Protein AF-A0A7J6QHY1-F1 (afdb_monomer_lite)

Sequence (358 aa):
MMATTNHHSLLLGVCCCCFLLIGRVIADDVPQVLDISVSDLGASIDRVQEAITTQGVFTLTGLPTPLTTAYHTLAYNLPRCGTEKDGRTERLGDGTLRTTYAQKSMHASPRFLQSSGCPSGVTDAVNYIRSELEYLGVEVARALDKVLTFDSHTVSLGGGDVGSVEDIITQGENSHLDHIHVYTKDLSDPEDIVVQWEEKEAQQQQQQQEEEDGHTNGVYDDTLTLHTDQGVFLLLILSPGDSNFYYEDGTSSKQVPLNIPSSAGGGDGGMRVVVLMGNTLKSFIGTTPSVRPLPHAVRMGVTSTPRLVFGRMFLLPAAFKSPIPALKSMTFKQWTQAALIPRDDDSEEIAFARRRLG

Radius of gyration: 25.09 Å; chains: 1; bounding box: 107×52×52 Å

Structure (mmCIF, N/CA/C/O backbone):
data_AF-A0A7J6QHY1-F1
#
_entry.id   AF-A0A7J6QHY1-F1
#
loop_
_atom_site.group_PDB
_atom_site.id
_atom_site.type_symbol
_atom_site.label_atom_id
_atom_site.label_alt_id
_atom_site.label_comp_id
_atom_site.label_asym_id
_atom_site.label_entity_id
_atom_site.label_seq_id
_atom_site.pdbx_PDB_ins_code
_atom_site.Cartn_x
_atom_site.Cartn_y
_atom_site.Cartn_z
_atom_site.occupancy
_atom_site.B_iso_or_equiv
_atom_site.auth_seq_id
_atom_site.auth_comp_id
_atom_site.auth_asym_id
_atom_site.auth_atom_id
_atom_site.pdbx_PDB_model_num
ATOM 1 N N . MET A 1 1 ? 80.870 33.371 25.176 1.00 35.72 1 MET A N 1
ATOM 2 C CA . MET A 1 1 ? 80.845 34.032 23.855 1.00 35.72 1 MET A CA 1
ATOM 3 C C . MET A 1 1 ?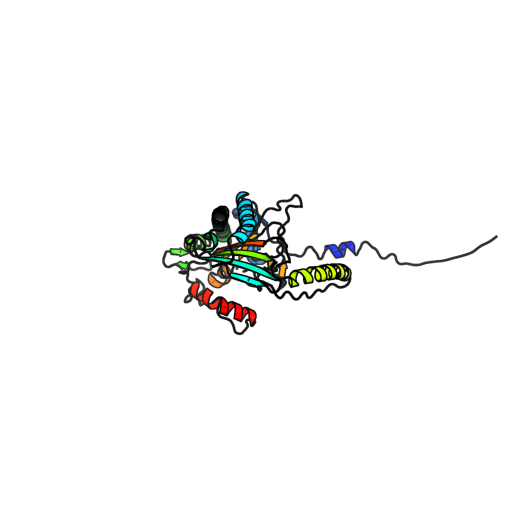 79.592 33.566 23.142 1.00 35.72 1 MET A C 1
ATOM 5 O O . MET A 1 1 ? 79.457 32.361 23.044 1.00 35.72 1 MET A O 1
ATOM 9 N N . MET A 1 2 ? 78.738 34.520 22.732 1.00 34.12 2 MET A N 1
ATOM 10 C CA . MET A 1 2 ? 77.769 34.485 21.609 1.00 34.12 2 MET A CA 1
ATOM 11 C C . MET A 1 2 ? 76.792 33.282 21.522 1.00 34.12 2 MET A C 1
ATOM 13 O O . MET A 1 2 ? 77.222 32.145 21.529 1.00 34.12 2 MET A O 1
ATOM 17 N N . ALA A 1 3 ? 75.474 33.411 21.351 1.00 30.12 3 ALA A N 1
ATOM 18 C CA . ALA A 1 3 ? 74.583 34.544 21.106 1.00 30.12 3 ALA A CA 1
ATOM 19 C C . ALA A 1 3 ? 73.107 34.065 21.261 1.00 30.12 3 ALA A C 1
ATOM 21 O O . ALA A 1 3 ? 72.844 32.891 21.032 1.00 30.12 3 ALA A O 1
ATOM 22 N N . THR A 1 4 ? 72.214 34.976 21.694 1.00 33.09 4 THR A N 1
ATOM 23 C CA . THR A 1 4 ? 70.846 35.300 21.179 1.00 33.09 4 THR A CA 1
ATOM 24 C C . THR A 1 4 ? 69.921 34.169 20.666 1.00 33.09 4 THR A C 1
ATOM 26 O O . THR A 1 4 ? 70.366 33.313 19.924 1.00 33.09 4 THR A O 1
ATOM 29 N N . THR A 1 5 ? 68.594 34.120 20.841 1.00 32.28 5 THR A N 1
ATOM 30 C CA . THR A 1 5 ? 67.543 35.027 21.352 1.00 32.28 5 THR A CA 1
ATOM 31 C C . THR A 1 5 ? 66.207 34.259 21.347 1.00 32.28 5 THR A C 1
ATOM 33 O O . THR A 1 5 ? 66.040 33.295 20.608 1.00 32.28 5 THR A O 1
ATOM 36 N N . ASN A 1 6 ? 65.263 34.760 22.144 1.00 36.16 6 ASN A N 1
ATOM 37 C CA . ASN A 1 6 ? 63.828 34.463 22.223 1.00 36.16 6 ASN A CA 1
ATOM 38 C C . ASN A 1 6 ? 63.091 34.192 20.894 1.00 36.16 6 ASN A C 1
ATOM 40 O O . ASN A 1 6 ? 63.316 34.898 19.919 1.00 36.16 6 ASN A O 1
ATOM 44 N N . HIS A 1 7 ? 62.059 33.340 20.951 1.00 32.66 7 HIS A N 1
ATOM 45 C CA . HIS A 1 7 ? 60.683 33.770 20.664 1.00 32.66 7 HIS A CA 1
ATOM 46 C C . HIS A 1 7 ? 59.651 32.843 21.328 1.00 32.66 7 HIS A C 1
ATOM 48 O O . HIS A 1 7 ? 59.570 31.651 21.049 1.00 32.66 7 HIS A O 1
ATOM 54 N N . HIS A 1 8 ? 58.855 33.435 22.221 1.00 34.72 8 HIS A N 1
ATOM 55 C CA . HIS A 1 8 ? 57.573 32.913 22.671 1.00 34.72 8 HIS A CA 1
ATOM 56 C C . HIS A 1 8 ? 56.561 32.984 21.520 1.00 34.72 8 HIS A C 1
ATOM 58 O O . HIS A 1 8 ? 56.332 34.067 20.982 1.00 34.72 8 HIS A O 1
ATOM 64 N N . SER A 1 9 ? 55.891 31.870 21.231 1.00 32.44 9 SER A N 1
ATOM 65 C CA . SER A 1 9 ? 54.586 31.869 20.568 1.00 32.44 9 SER A CA 1
ATOM 66 C C . SER A 1 9 ? 53.607 31.091 21.439 1.00 32.44 9 SER A C 1
ATOM 68 O O . SER A 1 9 ? 53.744 29.890 21.661 1.00 32.44 9 SER A O 1
ATOM 70 N N . LEU A 1 10 ? 52.669 31.852 21.998 1.00 33.81 10 LEU A N 1
ATOM 71 C CA . LEU A 1 10 ? 51.486 31.405 22.715 1.00 33.81 10 LEU A CA 1
ATOM 72 C C . LEU A 1 10 ? 50.485 30.756 21.743 1.00 33.81 10 LEU A C 1
ATOM 74 O O . LEU A 1 10 ? 50.304 31.246 20.635 1.00 33.81 10 LEU A O 1
ATOM 78 N N . LEU A 1 11 ? 49.806 29.726 22.253 1.00 37.19 11 LEU A N 1
ATOM 79 C CA . LEU A 1 11 ? 48.408 29.339 22.020 1.00 37.19 11 LEU A CA 1
ATOM 80 C C . LEU A 1 11 ? 47.821 29.437 20.599 1.00 37.19 11 LEU A C 1
ATOM 82 O O . LEU A 1 11 ? 47.462 30.513 20.140 1.00 37.19 11 LEU A O 1
ATOM 86 N N . LEU A 1 12 ? 47.489 28.266 20.045 1.00 34.06 12 LEU A N 1
ATOM 87 C CA . LEU A 1 12 ? 46.144 27.936 19.539 1.00 34.06 12 LEU A CA 1
ATOM 88 C C . LEU A 1 12 ? 46.053 26.412 19.353 1.00 34.06 12 LEU A C 1
ATOM 90 O O . LEU A 1 12 ? 46.058 25.875 18.252 1.00 34.06 12 LEU A O 1
ATOM 94 N N . GLY A 1 13 ? 46.013 25.692 20.476 1.00 33.28 13 GLY A N 1
ATOM 95 C CA . GLY A 1 13 ? 45.606 24.289 20.506 1.00 33.28 13 GLY A CA 1
ATOM 96 C C . GLY A 1 13 ? 44.084 24.207 20.511 1.00 33.28 13 GLY A C 1
ATOM 97 O O . GLY A 1 13 ? 43.492 23.937 21.553 1.00 33.28 13 GLY A O 1
ATOM 98 N N . VAL A 1 14 ? 43.444 24.501 19.376 1.00 38.28 14 VAL A N 1
ATOM 99 C CA . VAL A 1 14 ? 42.021 24.192 19.195 1.00 38.28 14 VAL A CA 1
ATOM 100 C C . VAL A 1 14 ? 41.919 22.702 18.901 1.00 38.28 14 VAL A C 1
ATOM 102 O O . VAL A 1 14 ? 42.459 22.186 17.927 1.00 38.28 14 VAL A O 1
ATOM 105 N N . CYS A 1 15 ? 41.277 22.015 19.835 1.00 38.31 15 CYS A N 1
ATOM 106 C CA . CYS A 1 15 ? 41.048 20.585 19.867 1.00 38.31 15 CYS A CA 1
ATOM 107 C C . CYS A 1 15 ? 40.291 20.122 18.607 1.00 38.31 15 CYS A C 1
ATOM 109 O O . CYS A 1 15 ? 39.089 20.342 18.479 1.00 38.31 15 CYS A O 1
ATOM 111 N N . CYS A 1 16 ? 40.990 19.440 17.696 1.00 38.47 16 CYS A N 1
ATOM 112 C CA . CYS A 1 16 ? 40.430 18.841 16.477 1.00 38.47 16 CYS A CA 1
ATOM 113 C C . CYS A 1 16 ? 39.451 17.673 16.771 1.00 38.47 16 CYS A C 1
ATOM 115 O O . CYS A 1 16 ? 38.776 17.170 15.879 1.00 38.47 16 CYS A O 1
ATOM 117 N N . CYS A 1 17 ? 39.319 17.246 18.033 1.00 37.75 17 CYS A N 1
ATOM 118 C CA . CYS A 1 17 ? 38.479 16.108 18.418 1.00 37.75 17 CYS A CA 1
ATOM 119 C C . CYS A 1 17 ? 37.006 16.459 18.702 1.00 37.75 17 CYS A C 1
ATOM 121 O O . CYS A 1 17 ? 36.193 15.545 18.819 1.00 37.75 17 CYS A O 1
ATOM 123 N N . CYS A 1 18 ? 36.627 17.740 18.805 1.00 35.25 18 CYS A N 1
ATOM 124 C CA . CYS A 1 18 ? 35.234 18.107 19.112 1.00 35.25 18 CYS A CA 1
ATOM 125 C C . CYS A 1 18 ? 34.315 18.148 17.879 1.00 35.25 18 CYS A C 1
ATOM 127 O O . CYS A 1 18 ? 33.113 17.948 18.019 1.00 35.25 18 CYS A O 1
ATOM 129 N N . PHE A 1 19 ? 34.850 18.341 16.669 1.00 37.09 19 PHE A N 1
ATOM 130 C CA . PHE A 1 19 ? 34.022 18.419 15.456 1.00 37.09 19 PHE A CA 1
ATOM 131 C C . PHE A 1 19 ? 33.552 17.048 14.944 1.00 37.09 19 PHE A C 1
ATOM 133 O O . PHE A 1 19 ? 32.468 16.946 14.377 1.00 37.09 19 PHE A O 1
ATOM 140 N N . LEU A 1 20 ? 34.288 15.970 15.236 1.00 37.16 20 LEU A N 1
ATOM 141 C CA . LEU A 1 20 ? 33.901 14.607 14.843 1.00 37.16 20 LEU A CA 1
ATOM 142 C C . LEU A 1 20 ? 32.790 13.992 15.712 1.00 37.16 20 LEU A C 1
ATOM 144 O O . LEU A 1 20 ? 32.190 12.997 15.317 1.00 37.16 20 LEU A O 1
ATOM 148 N N . LEU A 1 21 ? 32.490 14.578 16.876 1.00 35.75 21 LEU A N 1
ATOM 149 C CA . LEU A 1 21 ? 31.390 14.133 17.741 1.00 35.75 21 LEU A CA 1
ATOM 150 C C . LEU A 1 21 ? 30.092 14.914 17.511 1.00 35.75 21 LEU A C 1
ATOM 152 O O . LEU A 1 21 ? 29.024 14.387 17.794 1.00 35.75 21 LEU A O 1
ATOM 156 N N . ILE A 1 22 ? 30.156 16.122 16.945 1.00 40.59 22 ILE A N 1
ATOM 157 C CA . ILE A 1 22 ? 28.957 16.918 16.634 1.00 40.59 22 ILE A CA 1
ATOM 158 C C . ILE A 1 22 ? 28.350 16.488 15.287 1.00 40.59 22 ILE A C 1
ATOM 160 O O . ILE A 1 22 ? 27.131 16.454 15.151 1.00 40.59 22 ILE A O 1
ATOM 164 N N . GLY A 1 23 ? 29.170 16.031 14.331 1.00 31.11 23 GLY A N 1
ATOM 165 C CA . GLY A 1 23 ? 28.688 15.486 13.052 1.00 31.11 23 GLY A CA 1
ATOM 166 C C . GLY A 1 23 ? 27.993 14.120 13.142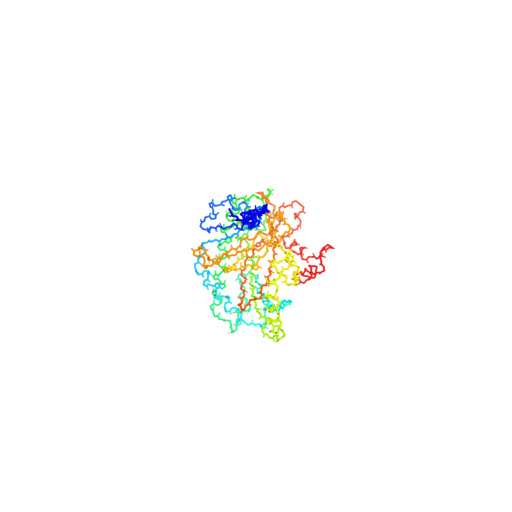 1.00 31.11 23 GLY A C 1
ATOM 167 O O . GLY A 1 23 ? 27.385 13.685 12.170 1.00 31.11 23 GLY A O 1
ATOM 168 N N . ARG A 1 24 ? 28.055 13.437 14.295 1.00 33.78 24 ARG A N 1
ATOM 169 C CA . ARG A 1 24 ? 27.435 12.114 14.493 1.00 33.78 24 ARG A CA 1
ATOM 170 C C . ARG A 1 24 ? 26.087 12.158 15.216 1.00 33.78 24 ARG A C 1
ATOM 172 O O . ARG A 1 24 ? 25.398 11.155 15.233 1.00 33.78 24 ARG A O 1
ATOM 179 N N . VAL A 1 25 ? 25.705 13.305 15.781 1.00 35.03 25 VAL A N 1
ATOM 180 C CA . VAL A 1 25 ? 24.464 13.451 16.568 1.00 35.03 25 VAL A CA 1
ATOM 181 C C . VAL A 1 25 ? 23.273 13.899 15.707 1.00 35.03 25 VAL A C 1
ATOM 183 O O . VAL A 1 25 ? 22.141 13.836 16.158 1.00 35.03 25 VAL A O 1
ATOM 186 N N . ILE A 1 26 ? 23.485 14.306 14.450 1.00 41.31 26 ILE A N 1
ATOM 187 C CA . ILE A 1 26 ? 22.405 14.832 13.587 1.00 41.31 26 ILE A CA 1
ATOM 188 C C . ILE A 1 26 ? 21.882 13.779 12.584 1.00 41.31 26 ILE A C 1
ATOM 190 O O . ILE A 1 26 ? 20.838 13.976 11.972 1.00 41.31 26 ILE A O 1
ATOM 194 N N . ALA A 1 27 ? 22.554 12.630 12.440 1.00 41.69 27 ALA A N 1
ATOM 195 C CA . ALA A 1 27 ? 22.136 11.568 11.515 1.00 41.69 27 ALA A CA 1
ATOM 196 C C . ALA A 1 27 ? 21.240 10.480 12.149 1.00 41.69 27 ALA A C 1
ATOM 198 O O . ALA A 1 27 ? 20.646 9.698 11.411 1.00 41.69 27 ALA A O 1
ATOM 199 N N . ASP A 1 28 ? 21.122 10.433 13.482 1.00 43.47 28 ASP A N 1
ATOM 200 C CA . ASP A 1 28 ? 20.440 9.342 14.202 1.00 43.47 28 ASP A CA 1
ATOM 201 C C . ASP A 1 28 ? 18.939 9.590 14.466 1.00 43.47 28 ASP A C 1
ATOM 203 O O . ASP A 1 28 ? 18.243 8.681 14.908 1.00 43.47 28 ASP A O 1
ATOM 207 N N . ASP A 1 29 ? 18.410 10.774 14.144 1.00 50.72 29 ASP A N 1
ATOM 208 C CA . ASP A 1 29 ? 17.016 11.144 14.447 1.00 50.72 29 ASP A CA 1
ATOM 209 C C . ASP A 1 29 ? 16.042 10.950 13.270 1.00 50.72 29 ASP A C 1
ATOM 211 O O . ASP A 1 29 ? 14.916 11.443 13.320 1.00 50.72 29 ASP A O 1
ATOM 215 N N . VAL A 1 30 ? 16.426 10.238 12.202 1.00 55.44 30 VAL A N 1
ATOM 216 C CA . VAL A 1 30 ? 15.441 9.816 11.190 1.00 55.44 30 VAL A CA 1
ATOM 217 C C . VAL A 1 30 ? 14.674 8.624 11.761 1.00 55.44 30 VAL A C 1
ATOM 219 O O . VAL A 1 30 ? 15.287 7.569 11.955 1.00 55.44 30 VAL A O 1
ATOM 222 N N . PRO A 1 31 ? 13.355 8.737 12.021 1.00 63.34 31 PRO A N 1
ATOM 223 C CA . PRO A 1 31 ? 12.582 7.621 12.544 1.00 63.34 31 PRO A CA 1
ATOM 224 C C . PRO A 1 31 ? 12.696 6.439 11.585 1.00 63.34 31 PRO A C 1
ATOM 226 O O . PRO A 1 31 ? 12.336 6.528 10.409 1.00 63.34 31 PRO A O 1
ATOM 229 N N . GLN A 1 32 ? 13.268 5.337 12.068 1.00 74.50 32 GLN A N 1
ATOM 230 C CA . GLN A 1 32 ? 13.365 4.131 11.265 1.00 74.50 32 GLN A CA 1
ATOM 231 C C . GLN A 1 32 ? 12.000 3.454 11.226 1.00 74.50 32 GLN A C 1
ATOM 233 O O . GLN A 1 32 ? 11.390 3.180 12.265 1.00 74.50 32 GLN A O 1
ATOM 238 N N . VAL A 1 33 ? 11.537 3.172 10.009 1.00 84.31 33 VAL A N 1
ATOM 239 C CA . VAL A 1 33 ? 10.354 2.343 9.810 1.00 84.31 33 VAL A CA 1
ATOM 240 C C . VAL A 1 33 ? 10.655 0.936 10.295 1.00 84.31 33 VAL A C 1
ATOM 242 O O . VAL A 1 33 ? 11.717 0.367 10.046 1.00 84.31 33 VAL A O 1
ATOM 245 N N . LEU A 1 34 ? 9.704 0.400 11.045 1.00 90.62 34 LEU A N 1
ATOM 246 C CA . LEU A 1 34 ? 9.863 -0.854 11.745 1.00 90.62 34 LEU A CA 1
ATOM 247 C C . LEU A 1 34 ? 9.797 -2.054 10.788 1.00 90.62 34 LEU A C 1
ATOM 249 O O . LEU A 1 34 ? 8.745 -2.322 10.214 1.00 90.62 34 LEU A O 1
ATOM 253 N N . ASP A 1 35 ? 10.876 -2.834 10.713 1.00 91.94 35 ASP A N 1
ATOM 254 C CA . ASP A 1 35 ? 10.887 -4.141 10.045 1.00 91.94 35 ASP A CA 1
ATOM 255 C C . ASP A 1 35 ? 10.289 -5.231 10.966 1.00 91.94 35 ASP A C 1
ATOM 257 O O . ASP A 1 35 ? 10.742 -5.439 12.105 1.00 91.94 35 ASP A O 1
ATOM 261 N N . ILE A 1 36 ? 9.289 -5.960 10.461 1.00 93.69 36 ILE A N 1
ATOM 262 C CA . ILE A 1 36 ? 8.640 -7.105 11.117 1.00 93.69 36 ILE A CA 1
ATOM 263 C C . ILE A 1 36 ? 8.650 -8.304 10.159 1.00 93.69 36 ILE A C 1
ATOM 265 O O . ILE A 1 36 ? 8.182 -8.207 9.029 1.00 93.69 36 ILE A O 1
ATOM 269 N N . SER A 1 37 ? 9.153 -9.458 10.602 1.00 94.00 37 SER A N 1
ATOM 270 C CA . SER A 1 37 ? 9.054 -10.693 9.812 1.00 94.00 37 SER A CA 1
ATOM 271 C C . SER A 1 37 ? 7.599 -11.141 9.698 1.00 94.00 37 SER A C 1
ATOM 273 O O . SER A 1 37 ? 6.875 -11.135 10.696 1.00 94.00 37 SER A O 1
ATOM 275 N N . VAL A 1 38 ? 7.184 -11.608 8.517 1.00 93.25 38 VAL A N 1
ATOM 276 C CA . VAL A 1 38 ? 5.849 -12.203 8.314 1.00 93.25 38 VAL A CA 1
ATOM 277 C C . VAL A 1 38 ? 5.581 -13.329 9.323 1.00 93.25 38 VAL A C 1
ATOM 279 O O . VAL A 1 38 ? 4.482 -13.410 9.861 1.00 93.25 38 VAL A O 1
ATOM 282 N N . SER A 1 39 ? 6.590 -14.145 9.657 1.00 93.44 39 SER A N 1
ATOM 283 C CA . SER A 1 39 ? 6.459 -15.225 10.653 1.00 93.44 39 SER A CA 1
ATOM 284 C C . SER A 1 39 ? 6.174 -14.731 12.073 1.00 93.44 39 SER A C 1
ATOM 286 O O . SER A 1 39 ? 5.581 -15.454 12.872 1.00 93.44 39 SER A O 1
ATOM 288 N N . ASP A 1 40 ? 6.598 -13.507 12.387 1.00 93.69 40 ASP A N 1
ATOM 289 C CA . ASP A 1 40 ? 6.612 -12.962 13.746 1.00 93.69 40 ASP A CA 1
ATOM 290 C C . ASP A 1 40 ? 5.529 -11.899 13.946 1.00 93.69 40 ASP A C 1
ATOM 292 O O . ASP A 1 40 ? 5.385 -11.355 15.045 1.00 93.69 40 ASP A O 1
ATOM 296 N N . LEU A 1 41 ? 4.752 -11.600 12.902 1.00 92.44 41 LEU A N 1
ATOM 297 C CA . LEU A 1 41 ? 3.737 -10.552 12.899 1.00 92.44 41 LEU A CA 1
ATOM 298 C C . LEU A 1 41 ? 2.712 -10.759 14.022 1.00 92.44 41 LEU A C 1
ATOM 300 O O . LEU A 1 41 ? 2.387 -9.833 14.761 1.00 92.44 41 LEU A O 1
ATOM 304 N N . GLY A 1 42 ? 2.279 -12.007 14.226 1.00 88.94 42 GLY A N 1
ATOM 305 C CA . GLY A 1 42 ? 1.338 -12.373 15.283 1.00 88.94 42 GLY A CA 1
ATOM 306 C C . GLY A 1 42 ? 1.908 -12.349 16.707 1.00 88.94 42 GLY A C 1
ATOM 307 O O . GLY A 1 42 ? 1.109 -12.360 17.647 1.00 88.94 42 GLY A O 1
ATOM 308 N N . ALA A 1 43 ? 3.236 -12.339 16.861 1.00 91.44 43 ALA A N 1
ATOM 309 C CA . ALA A 1 43 ? 3.946 -12.270 18.142 1.00 91.44 43 ALA A CA 1
ATOM 310 C C . ALA A 1 43 ? 4.452 -10.849 18.459 1.00 91.44 43 ALA A C 1
ATOM 312 O O . ALA A 1 43 ? 4.659 -10.513 19.620 1.00 91.44 43 ALA A O 1
ATOM 313 N N . SER A 1 44 ? 4.606 -9.999 17.441 1.00 93.00 44 SER A N 1
ATOM 314 C CA . SER A 1 44 ? 5.149 -8.636 17.539 1.00 93.00 44 SER A CA 1
ATOM 315 C C . SER A 1 44 ? 4.068 -7.575 17.770 1.00 93.00 44 SER A C 1
ATOM 317 O O . SER A 1 44 ? 4.178 -6.457 17.274 1.00 93.00 44 SER A O 1
ATOM 319 N N . ILE A 1 45 ? 3.011 -7.919 18.504 1.00 93.81 45 ILE A N 1
ATOM 320 C CA . ILE A 1 45 ? 1.786 -7.115 18.606 1.00 93.81 45 ILE A CA 1
ATOM 321 C C . ILE A 1 45 ? 2.045 -5.717 19.180 1.00 93.81 45 ILE A C 1
ATOM 323 O O . ILE A 1 45 ? 1.580 -4.737 18.604 1.00 93.81 45 ILE A O 1
ATOM 327 N N . ASP A 1 46 ? 2.872 -5.600 20.221 1.00 93.38 46 ASP A N 1
ATOM 328 C CA . ASP A 1 46 ? 3.243 -4.297 20.795 1.00 93.38 46 ASP A CA 1
ATOM 329 C C . ASP A 1 46 ? 3.949 -3.401 19.767 1.00 93.38 46 ASP A C 1
ATOM 331 O O . ASP A 1 46 ? 3.664 -2.208 19.658 1.00 93.38 46 ASP A O 1
ATOM 335 N N . ARG A 1 47 ? 4.826 -3.999 18.951 1.00 93.44 47 ARG A N 1
ATOM 336 C CA . ARG A 1 47 ? 5.564 -3.291 17.901 1.00 93.44 47 ARG A CA 1
ATOM 337 C C . ARG A 1 47 ? 4.643 -2.867 16.753 1.00 93.44 47 ARG A C 1
ATOM 339 O O . ARG A 1 47 ? 4.791 -1.768 16.225 1.00 93.44 47 ARG A O 1
ATOM 346 N N . VAL A 1 48 ? 3.671 -3.710 16.386 1.00 94.75 48 VAL A N 1
ATOM 347 C CA . VAL A 1 48 ? 2.625 -3.359 15.410 1.00 94.75 48 VAL A CA 1
ATOM 348 C C . VAL A 1 48 ? 1.801 -2.185 15.933 1.00 94.75 48 VAL A C 1
ATOM 350 O O . VAL A 1 48 ? 1.601 -1.221 15.197 1.00 94.75 48 VAL A O 1
ATOM 353 N N . GLN A 1 49 ? 1.372 -2.225 17.200 1.00 94.75 49 GLN A N 1
ATOM 354 C CA . GLN A 1 49 ? 0.605 -1.140 17.815 1.00 94.75 49 GLN A CA 1
ATOM 355 C C . GLN A 1 49 ? 1.365 0.185 17.771 1.00 94.75 49 GLN A C 1
ATOM 357 O O . GLN A 1 49 ? 0.810 1.209 17.369 1.00 94.75 49 GLN A O 1
ATOM 362 N N . GLU A 1 50 ? 2.633 0.175 18.183 1.00 92.12 50 GLU A N 1
ATOM 363 C CA . GLU A 1 50 ? 3.488 1.358 18.157 1.00 92.12 50 GLU A CA 1
ATOM 364 C C . GLU A 1 50 ? 3.599 1.908 16.734 1.00 92.12 50 GLU A C 1
ATOM 366 O O . GLU A 1 50 ? 3.312 3.084 16.507 1.00 92.12 50 GLU A O 1
ATOM 371 N N . ALA A 1 51 ? 3.915 1.055 15.758 1.00 92.56 51 ALA A N 1
ATOM 372 C CA . ALA A 1 51 ? 4.099 1.475 14.375 1.00 92.56 51 ALA A CA 1
ATOM 373 C C . ALA A 1 51 ? 2.836 2.111 13.771 1.00 92.56 51 ALA A C 1
ATOM 375 O O . ALA A 1 51 ? 2.915 3.187 13.175 1.00 92.56 51 ALA A O 1
ATOM 376 N N . ILE A 1 52 ? 1.654 1.512 13.961 1.00 93.81 52 ILE A N 1
ATOM 377 C CA . ILE A 1 52 ? 0.403 2.025 13.368 1.00 93.81 52 ILE A CA 1
ATOM 378 C C . ILE A 1 52 ? -0.157 3.263 14.080 1.00 93.81 52 ILE A C 1
ATOM 380 O O . ILE A 1 52 ? -0.922 4.018 13.477 1.00 93.81 52 ILE A O 1
ATOM 384 N N . THR A 1 53 ? 0.188 3.480 15.352 1.00 91.62 53 THR A N 1
ATOM 385 C CA . THR A 1 53 ? -0.293 4.639 16.129 1.00 91.62 53 THR A CA 1
ATOM 386 C C . THR A 1 53 ? 0.640 5.841 16.013 1.00 91.62 53 THR A C 1
ATOM 388 O O . THR A 1 53 ? 0.168 6.978 15.975 1.00 91.62 53 THR A O 1
ATOM 391 N N . THR A 1 54 ? 1.952 5.610 15.918 1.00 89.38 54 THR A N 1
ATOM 392 C CA . THR A 1 54 ? 2.961 6.681 15.903 1.00 89.38 54 THR A CA 1
ATOM 393 C C . THR A 1 54 ? 3.360 7.090 14.492 1.00 89.38 54 THR A C 1
ATOM 395 O O . THR A 1 54 ? 3.327 8.279 14.181 1.00 89.38 54 THR A O 1
ATOM 398 N N . GLN A 1 55 ? 3.671 6.118 13.630 1.00 89.50 55 GLN A N 1
ATOM 399 C CA . GLN A 1 55 ? 4.178 6.363 12.278 1.00 89.50 55 GLN A CA 1
ATOM 400 C C . GLN A 1 55 ? 3.079 6.187 11.227 1.00 89.50 55 GLN A C 1
ATOM 402 O O . GLN A 1 55 ? 3.012 6.951 10.272 1.00 89.50 55 GLN A O 1
ATOM 407 N N . GLY A 1 56 ? 2.161 5.238 11.427 1.00 91.88 56 GLY A N 1
ATOM 408 C CA . GLY A 1 56 ? 1.174 4.843 10.418 1.00 91.88 56 GLY A CA 1
ATOM 409 C C . GLY A 1 56 ? 1.752 3.919 9.342 1.00 91.88 56 GLY A C 1
ATOM 410 O O . GLY A 1 56 ? 1.111 3.699 8.314 1.00 91.88 56 GLY A O 1
ATOM 411 N N . VAL A 1 57 ? 2.961 3.391 9.566 1.00 93.88 57 VAL A N 1
ATOM 412 C CA . VAL A 1 57 ? 3.696 2.554 8.617 1.00 93.88 57 VAL A CA 1
ATOM 413 C C . VAL A 1 57 ? 4.596 1.542 9.319 1.00 93.88 57 VAL A C 1
ATOM 415 O O . VAL A 1 57 ? 5.169 1.831 10.366 1.00 93.88 57 VAL A O 1
ATOM 418 N N . PHE A 1 58 ? 4.735 0.361 8.724 1.00 94.75 58 PHE A N 1
ATOM 419 C CA . PHE A 1 58 ? 5.786 -0.617 9.023 1.00 94.75 58 PHE A CA 1
ATOM 420 C C . PHE A 1 58 ? 6.107 -1.433 7.767 1.00 94.75 58 PHE A C 1
ATOM 422 O O . PHE A 1 58 ? 5.399 -1.347 6.762 1.00 94.75 58 PHE A O 1
ATOM 429 N N . THR A 1 59 ? 7.166 -2.230 7.802 1.00 94.69 59 THR A N 1
ATOM 430 C CA . THR A 1 59 ? 7.615 -3.057 6.677 1.00 94.69 59 THR A CA 1
ATOM 431 C C . THR A 1 59 ? 7.624 -4.532 7.049 1.00 94.69 59 THR A C 1
ATOM 433 O O . THR A 1 59 ? 7.990 -4.921 8.156 1.00 94.69 59 THR A O 1
ATOM 436 N N . LEU A 1 60 ? 7.218 -5.372 6.098 1.00 94.88 60 LEU A N 1
ATOM 437 C CA . LEU A 1 60 ? 7.250 -6.823 6.211 1.00 94.88 60 LEU A CA 1
ATOM 438 C C . LEU A 1 60 ? 8.512 -7.397 5.566 1.00 94.88 60 LEU A C 1
ATOM 440 O O . LEU A 1 60 ? 8.855 -7.060 4.425 1.00 94.88 60 LEU A O 1
ATOM 444 N N . THR A 1 61 ? 9.165 -8.301 6.295 1.00 92.75 61 THR A N 1
ATOM 445 C CA . THR A 1 61 ? 10.354 -9.058 5.874 1.00 92.75 61 THR A CA 1
ATOM 446 C C . THR A 1 61 ? 10.071 -10.566 5.871 1.00 92.75 61 THR A C 1
ATOM 448 O O . THR A 1 61 ? 8.967 -10.998 6.198 1.00 92.75 61 THR A O 1
ATOM 451 N N . GLY A 1 62 ? 11.040 -11.395 5.467 1.00 89.12 62 GLY A N 1
ATOM 452 C CA . GLY A 1 62 ? 10.831 -12.849 5.386 1.00 89.12 62 GLY A CA 1
ATOM 453 C C . GLY A 1 62 ? 9.887 -13.264 4.249 1.00 89.12 62 GLY A C 1
ATOM 454 O O . GLY A 1 62 ? 9.202 -14.279 4.346 1.00 89.12 62 GLY A O 1
ATOM 455 N N . LEU A 1 63 ? 9.831 -12.460 3.182 1.00 91.31 63 LEU A N 1
ATOM 456 C CA . LEU A 1 63 ? 8.973 -12.693 2.022 1.00 91.31 63 LEU A CA 1
ATOM 457 C C . LEU A 1 63 ? 9.449 -13.906 1.202 1.00 91.31 63 LEU A C 1
ATOM 459 O O . LEU A 1 63 ? 10.659 -14.132 1.079 1.00 91.31 63 LEU A O 1
ATOM 463 N N . PRO A 1 64 ? 8.529 -14.666 0.584 1.00 89.69 64 PRO A N 1
ATOM 464 C CA . PRO A 1 64 ? 8.894 -15.854 -0.174 1.00 89.69 64 PRO A CA 1
ATOM 465 C C . PRO A 1 64 ? 9.680 -15.485 -1.440 1.00 89.69 64 PRO A C 1
ATOM 467 O O . PRO A 1 64 ? 9.325 -14.561 -2.170 1.00 89.69 64 PRO A O 1
ATOM 470 N N . THR A 1 65 ? 10.741 -16.239 -1.749 1.00 88.44 65 THR A N 1
ATOM 471 C CA . THR A 1 65 ? 11.586 -16.004 -2.938 1.00 88.44 65 THR A CA 1
ATOM 472 C C . THR A 1 65 ? 10.798 -15.893 -4.254 1.00 88.44 65 THR A C 1
ATOM 474 O O . THR A 1 65 ? 11.126 -15.005 -5.047 1.00 88.44 65 THR A O 1
ATOM 477 N N . PRO A 1 66 ? 9.747 -16.705 -4.505 1.00 91.56 66 PRO A N 1
ATOM 478 C CA . PRO A 1 66 ? 8.924 -16.550 -5.703 1.00 91.56 66 PRO A CA 1
ATOM 479 C C . PRO A 1 66 ? 8.269 -15.166 -5.857 1.00 91.56 66 PRO A C 1
ATOM 481 O O . PRO A 1 66 ? 8.093 -14.727 -6.994 1.00 91.56 66 PRO A O 1
ATOM 484 N N . LEU A 1 67 ? 7.991 -14.432 -4.767 1.00 90.81 67 LEU A N 1
ATOM 485 C CA . LEU A 1 67 ? 7.479 -13.056 -4.843 1.00 90.81 67 LEU A CA 1
ATOM 486 C C . LEU A 1 67 ? 8.494 -12.123 -5.513 1.00 90.81 67 LEU A C 1
ATOM 488 O O . LEU A 1 67 ? 8.141 -11.353 -6.405 1.00 90.81 67 LEU A O 1
ATOM 492 N N . THR A 1 68 ? 9.769 -12.235 -5.136 1.00 87.62 68 THR A N 1
ATOM 493 C CA . THR A 1 68 ? 10.877 -11.483 -5.746 1.00 87.62 68 THR A CA 1
ATOM 494 C C . THR A 1 68 ? 11.026 -11.811 -7.225 1.00 87.62 68 THR A C 1
ATOM 496 O O . THR A 1 68 ? 11.150 -10.910 -8.057 1.00 87.62 68 THR A O 1
ATOM 499 N N . THR A 1 69 ? 10.945 -13.093 -7.586 1.00 89.25 69 THR A N 1
ATOM 500 C CA . THR A 1 69 ? 10.985 -13.519 -8.991 1.00 89.25 69 THR A CA 1
ATOM 501 C C . THR A 1 69 ? 9.814 -12.950 -9.795 1.00 89.25 69 THR A C 1
ATOM 503 O O . THR A 1 69 ? 10.023 -12.444 -10.902 1.00 89.25 69 THR A O 1
ATOM 506 N N . ALA A 1 70 ? 8.596 -12.983 -9.247 1.00 90.94 70 ALA A N 1
ATOM 507 C CA . ALA A 1 70 ? 7.414 -12.421 -9.891 1.00 90.94 70 ALA A CA 1
ATOM 508 C C . ALA A 1 70 ? 7.544 -10.899 -10.076 1.00 90.94 70 ALA A C 1
ATOM 510 O O . ALA A 1 70 ? 7.332 -10.395 -11.179 1.00 90.94 70 ALA A O 1
ATOM 511 N N . TYR A 1 71 ? 7.987 -10.174 -9.045 1.00 89.88 71 TYR A N 1
ATOM 512 C CA . TYR A 1 71 ? 8.199 -8.727 -9.117 1.00 89.88 71 TYR A CA 1
ATOM 513 C C . TYR A 1 71 ? 9.199 -8.336 -10.211 1.00 89.88 71 TYR A C 1
ATOM 515 O O . TYR A 1 71 ? 8.894 -7.488 -11.050 1.00 89.88 71 TYR A O 1
ATOM 523 N N . HIS A 1 72 ? 10.365 -8.987 -10.273 1.00 87.31 72 HIS A N 1
ATOM 524 C CA . HIS A 1 72 ? 11.344 -8.713 -11.331 1.00 87.31 72 HIS A CA 1
ATOM 525 C C . HIS A 1 72 ? 10.821 -9.077 -12.723 1.00 87.31 72 HIS A C 1
ATOM 527 O O . HIS A 1 72 ? 11.077 -8.352 -13.687 1.00 87.31 72 HIS A O 1
ATOM 533 N N . THR A 1 73 ? 10.049 -10.163 -12.826 1.00 88.56 73 THR A N 1
ATOM 534 C CA . THR A 1 73 ? 9.381 -10.547 -14.076 1.00 88.56 73 THR A CA 1
ATOM 535 C C . THR A 1 73 ? 8.444 -9.439 -14.546 1.00 88.56 73 THR A C 1
ATOM 537 O O . THR A 1 73 ? 8.471 -9.095 -15.729 1.00 88.56 73 THR A O 1
ATOM 540 N N . LEU A 1 74 ? 7.664 -8.836 -13.643 1.00 87.44 74 LEU A N 1
ATOM 541 C CA . LEU A 1 74 ? 6.815 -7.695 -13.979 1.00 87.44 74 LEU A CA 1
ATOM 542 C C . LEU A 1 74 ? 7.635 -6.462 -14.340 1.00 87.44 74 LEU A C 1
ATOM 544 O O . LEU A 1 74 ? 7.432 -5.919 -15.419 1.00 87.44 74 LEU A O 1
ATOM 548 N N . ALA A 1 75 ? 8.582 -6.041 -13.503 1.00 84.38 75 ALA A N 1
ATOM 549 C CA . ALA A 1 75 ? 9.351 -4.817 -13.735 1.00 84.38 75 ALA A CA 1
ATOM 550 C C . ALA A 1 75 ? 10.040 -4.816 -15.113 1.00 84.38 75 ALA A C 1
ATOM 552 O O . ALA A 1 75 ? 10.082 -3.793 -15.794 1.00 84.38 75 ALA A O 1
ATOM 553 N N . TYR A 1 76 ? 10.513 -5.983 -15.558 1.00 83.75 76 TYR A N 1
ATOM 554 C CA . TYR A 1 76 ? 11.155 -6.146 -16.859 1.00 83.75 76 TYR A CA 1
ATOM 555 C C . TYR A 1 76 ? 10.172 -6.234 -18.038 1.00 83.75 76 TYR A C 1
ATOM 557 O O . TYR A 1 76 ? 10.442 -5.697 -19.115 1.00 83.75 76 TYR A O 1
ATOM 565 N N . ASN A 1 77 ? 9.045 -6.935 -17.873 1.00 83.50 77 ASN A N 1
ATOM 566 C CA . ASN A 1 77 ? 8.156 -7.265 -18.991 1.00 83.50 77 ASN A CA 1
ATOM 567 C C . ASN A 1 77 ? 6.937 -6.343 -19.121 1.00 83.50 77 ASN A C 1
ATOM 569 O O . ASN A 1 77 ? 6.431 -6.197 -20.232 1.00 83.50 77 ASN A O 1
ATOM 573 N N . LEU A 1 78 ? 6.472 -5.700 -18.044 1.00 79.50 78 LEU A N 1
ATOM 574 C CA . LEU A 1 78 ? 5.296 -4.820 -18.081 1.00 79.50 78 LEU A CA 1
ATOM 575 C C . LEU A 1 78 ? 5.449 -3.651 -19.075 1.00 79.50 78 LEU A C 1
ATOM 577 O O . LEU A 1 78 ? 4.485 -3.390 -19.795 1.00 79.50 78 LEU A O 1
ATOM 581 N N . PRO A 1 79 ? 6.630 -3.001 -19.222 1.00 76.69 79 PRO A N 1
ATOM 582 C CA . PRO A 1 79 ? 6.838 -1.987 -20.262 1.00 76.69 79 PRO A CA 1
ATOM 583 C C . PRO A 1 79 ? 6.597 -2.501 -21.693 1.00 76.69 79 PRO A C 1
ATOM 585 O O . PRO A 1 79 ? 6.312 -1.718 -22.594 1.00 76.69 79 PRO A O 1
ATOM 588 N N . ARG A 1 80 ? 6.693 -3.820 -21.918 1.00 74.75 80 ARG A N 1
ATOM 589 C CA . ARG A 1 80 ? 6.486 -4.461 -23.228 1.00 74.75 80 ARG A CA 1
ATOM 590 C C . ARG A 1 80 ? 5.029 -4.827 -23.502 1.00 74.75 80 ARG A C 1
ATOM 592 O O . ARG A 1 80 ? 4.694 -5.116 -24.646 1.00 74.75 80 ARG A O 1
ATOM 599 N N . CYS A 1 81 ? 4.157 -4.794 -22.492 1.00 72.12 81 CYS A N 1
ATOM 600 C CA . CYS A 1 81 ? 2.737 -5.121 -22.652 1.00 72.12 81 CYS A CA 1
ATOM 601 C C . CYS A 1 81 ? 1.948 -4.070 -23.459 1.00 72.12 81 CYS A C 1
ATOM 603 O O . CYS A 1 81 ? 0.800 -4.317 -23.825 1.00 72.12 81 CYS A O 1
ATOM 605 N N . GLY A 1 82 ? 2.595 -2.971 -23.861 1.00 58.44 82 GLY A N 1
ATOM 606 C CA . GLY A 1 82 ? 2.119 -2.066 -24.903 1.00 58.44 82 GLY A CA 1
ATOM 607 C C . GLY A 1 82 ? 1.327 -0.867 -24.380 1.00 58.44 82 GLY A C 1
ATOM 608 O O . GLY A 1 82 ? 0.496 -0.972 -23.482 1.00 58.44 82 GLY A O 1
ATOM 609 N N . THR A 1 83 ? 1.602 0.272 -25.010 1.00 55.72 83 THR A N 1
ATOM 610 C CA . THR A 1 83 ? 1.159 1.644 -24.723 1.00 55.72 83 THR A CA 1
ATOM 611 C C . THR A 1 83 ? -0.214 2.021 -25.295 1.00 55.72 83 THR A C 1
ATOM 613 O O . THR A 1 83 ? -0.638 3.157 -25.129 1.00 55.72 83 THR A O 1
ATOM 616 N N . GLU A 1 84 ? -0.941 1.134 -25.984 1.00 47.75 84 GLU A N 1
ATOM 617 C CA . GLU A 1 84 ? -1.892 1.641 -26.988 1.00 47.75 84 GLU A CA 1
ATOM 618 C C . GLU A 1 84 ? -3.388 1.704 -26.652 1.00 47.75 84 GLU A C 1
ATOM 620 O O . GLU A 1 84 ? -4.077 2.395 -27.399 1.00 47.75 84 GLU A O 1
ATOM 625 N N . LYS A 1 85 ? -3.959 1.078 -25.603 1.00 46.69 85 LYS A N 1
ATOM 626 C CA . LYS A 1 85 ? -5.440 1.158 -25.433 1.00 46.69 85 LYS A CA 1
ATOM 627 C C . LYS A 1 85 ? -6.049 1.317 -24.039 1.00 46.69 85 LYS A C 1
ATOM 629 O O . LYS A 1 85 ? -7.168 1.816 -23.979 1.00 46.69 85 LYS A O 1
ATOM 634 N N . ASP A 1 86 ? -5.369 0.991 -22.938 1.00 48.78 86 ASP A N 1
ATOM 635 C CA . ASP A 1 86 ? -5.975 1.144 -21.594 1.00 48.78 86 ASP A CA 1
ATOM 636 C C . ASP A 1 86 ? -5.005 1.599 -20.482 1.00 48.78 86 ASP A C 1
ATOM 638 O O . ASP A 1 86 ? -5.450 1.907 -19.376 1.00 48.78 86 ASP A O 1
ATOM 642 N N . GLY A 1 87 ? -3.694 1.679 -20.746 1.00 51.22 87 GLY A N 1
ATOM 643 C CA . GLY A 1 87 ? -2.737 2.293 -19.822 1.00 51.22 87 GLY A CA 1
ATOM 644 C C . GLY A 1 87 ? -2.811 3.812 -19.935 1.00 51.22 87 GLY A C 1
ATOM 645 O O . GLY A 1 87 ? -2.612 4.359 -21.017 1.00 51.22 87 GLY A O 1
ATOM 646 N N . ARG A 1 88 ? -3.108 4.514 -18.835 1.00 60.34 88 ARG A N 1
ATOM 647 C CA . ARG A 1 88 ? -2.940 5.973 -18.805 1.00 60.34 88 ARG A CA 1
ATOM 648 C C . ARG A 1 88 ? -1.460 6.252 -18.581 1.00 60.34 88 ARG A C 1
ATOM 650 O O . ARG A 1 88 ? -0.984 6.105 -17.454 1.00 60.34 88 ARG A O 1
ATOM 657 N N . THR A 1 89 ? -0.755 6.586 -19.656 1.00 64.06 89 THR A N 1
ATOM 658 C CA . THR A 1 89 ? 0.605 7.118 -19.589 1.00 64.06 89 THR A CA 1
ATOM 659 C C . THR A 1 89 ? 0.524 8.628 -19.421 1.00 64.06 89 THR A C 1
ATOM 661 O O . THR A 1 89 ? -0.051 9.327 -20.250 1.00 64.06 89 THR A O 1
ATOM 664 N N . GLU A 1 90 ? 1.060 9.116 -18.314 1.00 64.62 90 GLU A N 1
ATOM 665 C CA . GLU A 1 90 ? 1.169 10.533 -17.984 1.00 64.62 90 GLU A CA 1
ATOM 666 C C . GLU A 1 90 ? 2.653 10.892 -17.997 1.00 64.62 90 GLU A C 1
ATOM 668 O O . GLU A 1 90 ? 3.444 10.223 -17.329 1.00 64.62 90 GLU A O 1
ATOM 673 N N . ARG A 1 91 ? 3.031 11.901 -18.788 1.00 63.31 91 ARG A N 1
ATOM 674 C CA . ARG A 1 91 ? 4.360 12.511 -18.701 1.00 63.31 91 ARG A CA 1
ATOM 675 C C . ARG A 1 91 ? 4.342 13.444 -17.496 1.00 63.31 91 ARG A C 1
ATOM 677 O O . ARG A 1 91 ? 3.491 14.329 -17.430 1.00 63.31 91 ARG A O 1
ATOM 684 N N . LEU A 1 92 ? 5.219 13.175 -16.543 1.00 62.84 92 LEU A N 1
ATOM 685 C CA . LEU A 1 92 ? 5.528 14.071 -15.440 1.00 62.84 92 LEU A CA 1
ATOM 686 C C . LEU A 1 92 ? 6.508 15.142 -15.963 1.00 62.84 92 LEU A C 1
ATOM 688 O O . LEU A 1 92 ? 7.193 14.921 -16.967 1.00 62.84 92 LEU A O 1
ATOM 692 N N . GLY A 1 93 ? 6.537 16.310 -15.336 1.00 50.31 93 GLY A N 1
ATOM 693 C CA . GLY A 1 93 ? 7.404 17.443 -15.675 1.00 50.31 93 GLY A CA 1
ATOM 694 C C . GLY A 1 93 ? 8.908 17.147 -15.609 1.00 50.31 93 GLY A C 1
ATOM 695 O O . GLY A 1 93 ? 9.680 17.849 -16.254 1.00 50.31 93 GLY A O 1
ATOM 696 N N . ASP A 1 94 ? 9.316 16.054 -14.956 1.00 52.53 94 ASP A N 1
ATOM 697 C CA . ASP A 1 94 ? 10.695 15.560 -14.856 1.00 52.53 94 ASP A CA 1
ATOM 698 C C . ASP A 1 94 ? 11.100 14.669 -16.049 1.00 52.53 94 ASP A C 1
ATOM 700 O O . ASP A 1 94 ? 12.157 14.034 -16.042 1.00 52.53 94 ASP A O 1
ATOM 704 N N . GLY A 1 95 ? 10.230 14.553 -17.060 1.00 56.50 95 GLY A N 1
ATOM 705 C CA . GLY A 1 95 ? 10.428 13.677 -18.215 1.00 56.50 95 GLY A CA 1
ATOM 706 C C . GLY A 1 95 ? 10.171 12.192 -17.920 1.00 56.50 95 GLY A C 1
ATOM 707 O O . GLY A 1 95 ? 10.355 11.341 -18.798 1.00 56.50 95 GLY A O 1
ATOM 708 N N . THR A 1 96 ? 9.718 11.833 -16.714 1.00 62.53 96 THR A N 1
ATOM 709 C CA . THR A 1 96 ? 9.300 10.468 -16.386 1.00 62.53 96 THR A CA 1
ATOM 710 C C . THR A 1 96 ? 7.904 10.195 -16.944 1.00 62.53 96 THR A C 1
ATOM 712 O O . THR A 1 96 ? 6.943 10.928 -16.724 1.00 62.53 96 THR A O 1
ATOM 715 N N . LEU A 1 97 ? 7.747 9.068 -17.629 1.00 66.44 97 LEU A N 1
ATOM 716 C CA . LEU A 1 97 ? 6.456 8.519 -18.017 1.00 66.44 97 LEU A CA 1
ATOM 717 C C . LEU A 1 97 ? 5.936 7.610 -16.907 1.00 66.44 97 LEU A C 1
ATOM 719 O O . LEU A 1 97 ? 6.511 6.553 -16.630 1.00 66.44 97 LEU A O 1
ATOM 723 N N . ARG A 1 98 ? 4.804 7.978 -16.309 1.00 70.75 98 ARG A N 1
ATOM 724 C CA . ARG A 1 98 ? 4.044 7.112 -15.408 1.00 70.75 98 ARG A CA 1
ATOM 725 C C . ARG A 1 98 ? 2.941 6.418 -16.182 1.00 70.75 98 ARG A C 1
ATOM 727 O O . ARG A 1 98 ? 1.952 7.044 -16.551 1.00 70.75 98 ARG A O 1
ATOM 734 N N . THR A 1 99 ? 3.045 5.105 -16.335 1.00 68.38 99 THR A N 1
ATOM 735 C CA . THR A 1 99 ? 1.930 4.287 -16.816 1.00 68.38 99 THR A CA 1
ATOM 736 C C . THR A 1 99 ? 1.216 3.655 -15.633 1.00 68.38 99 THR A C 1
ATOM 738 O O . THR A 1 99 ? 1.800 2.869 -14.886 1.00 68.38 99 THR A O 1
ATOM 741 N N . THR A 1 100 ? -0.050 4.024 -15.450 1.00 69.00 100 THR A N 1
ATOM 742 C CA . THR A 1 100 ? -0.889 3.481 -14.378 1.00 69.00 100 THR A CA 1
ATOM 743 C C . THR A 1 100 ? -1.817 2.410 -14.917 1.00 69.00 100 THR A C 1
ATOM 745 O O . THR A 1 100 ? -2.621 2.659 -15.819 1.00 69.00 100 THR A O 1
ATOM 748 N N . TYR A 1 101 ? -1.749 1.244 -14.291 1.00 67.25 101 TYR A N 1
ATOM 749 C CA . TYR A 1 101 ? -2.683 0.154 -14.472 1.00 67.25 101 TYR A CA 1
ATOM 750 C C . TYR A 1 101 ? -3.418 -0.049 -13.142 1.00 67.25 101 TYR A C 1
ATOM 752 O O . TYR A 1 101 ? -2.904 -0.672 -12.216 1.00 67.25 101 TYR A O 1
ATOM 760 N N . ALA A 1 102 ? -4.606 0.544 -13.024 1.00 60.38 102 ALA A N 1
ATOM 761 C CA . ALA A 1 102 ? -5.478 0.360 -11.867 1.00 60.38 102 ALA A CA 1
ATOM 762 C C . ALA A 1 102 ? -6.578 -0.646 -12.218 1.00 60.38 102 ALA A C 1
ATOM 764 O O . ALA A 1 102 ? -7.218 -0.525 -13.268 1.00 60.38 102 ALA A O 1
ATOM 765 N N . GLN A 1 103 ? -6.815 -1.626 -11.348 1.00 59.38 103 GLN A N 1
ATOM 766 C CA . GLN A 1 103 ? -7.847 -2.640 -11.557 1.00 59.38 103 GLN A CA 1
ATOM 767 C C . GLN A 1 103 ? -8.758 -2.744 -10.333 1.00 59.38 103 GLN A C 1
ATOM 769 O O . GLN A 1 103 ? -8.300 -2.906 -9.203 1.00 59.38 103 GLN A O 1
ATOM 774 N N . LYS A 1 104 ? -10.070 -2.707 -10.587 1.00 51.41 104 LYS A N 1
ATOM 775 C CA . LYS A 1 104 ? -11.108 -3.076 -9.623 1.00 51.41 104 LYS A CA 1
ATOM 776 C C . LYS A 1 104 ? -11.540 -4.516 -9.916 1.00 51.41 104 LYS A C 1
ATOM 778 O O . LYS A 1 104 ? -11.966 -4.779 -11.037 1.00 51.41 104 LYS A O 1
ATOM 783 N N . SER A 1 105 ? -11.482 -5.397 -8.914 1.00 46.69 105 SER A N 1
ATOM 784 C CA . SER A 1 105 ? -11.977 -6.794 -8.915 1.00 46.69 105 SER A CA 1
ATOM 785 C C . SER A 1 105 ? -11.121 -7.879 -9.602 1.00 46.69 105 SER A C 1
ATOM 787 O O . SER A 1 105 ? -10.594 -7.693 -10.697 1.00 46.69 105 SER A O 1
ATOM 789 N N . MET A 1 106 ? -11.088 -9.059 -8.955 1.00 40.50 106 MET A N 1
ATOM 790 C CA . MET A 1 106 ? -10.442 -10.330 -9.340 1.00 40.50 106 MET A CA 1
ATOM 791 C C . MET A 1 106 ? -10.835 -10.893 -10.716 1.00 40.50 106 MET A C 1
ATOM 793 O O . MET A 1 106 ? -10.109 -11.726 -11.255 1.00 40.50 106 MET A O 1
ATOM 797 N N . HIS A 1 107 ? -11.972 -10.489 -11.290 1.00 43.84 107 HIS A N 1
ATOM 798 C CA . HIS A 1 107 ? -12.583 -11.230 -12.404 1.00 43.84 107 HIS A CA 1
ATOM 799 C C . HIS A 1 107 ? -12.342 -10.648 -13.800 1.00 43.84 107 HIS A C 1
ATOM 801 O O . HIS A 1 107 ? -12.601 -11.324 -14.795 1.00 43.84 107 HIS A O 1
ATOM 807 N N . ALA A 1 108 ? -11.832 -9.423 -13.909 1.00 46.38 108 ALA A N 1
ATOM 808 C CA . ALA A 1 108 ? -11.510 -8.829 -15.201 1.00 46.38 108 ALA A CA 1
ATOM 809 C C . ALA A 1 108 ? -9.999 -8.865 -15.414 1.00 46.38 108 ALA A C 1
ATOM 811 O O . ALA A 1 108 ? -9.302 -8.014 -14.883 1.00 46.38 108 ALA A O 1
ATOM 812 N N . SER A 1 109 ? -9.478 -9.816 -16.200 1.00 52.53 109 SER A N 1
ATOM 813 C CA . SER A 1 109 ? -8.080 -9.721 -16.644 1.00 52.53 109 SER A CA 1
ATOM 814 C C . SER A 1 109 ? -7.884 -8.344 -17.288 1.00 52.53 109 SER A C 1
ATOM 816 O O . SER A 1 109 ? -8.632 -8.033 -18.227 1.00 52.53 109 SER A O 1
ATOM 818 N N . PRO A 1 110 ? -6.978 -7.490 -16.776 1.00 60.47 110 PRO A N 1
ATOM 819 C CA . PRO A 1 110 ? -6.780 -6.169 -17.325 1.00 60.47 110 PRO A CA 1
ATOM 820 C C . PRO A 1 110 ? -6.601 -6.238 -18.829 1.00 60.47 110 PRO A C 1
ATOM 822 O O . PRO A 1 110 ? -5.858 -7.079 -19.332 1.00 60.47 110 PRO A O 1
ATOM 825 N N . ARG A 1 111 ? -7.232 -5.326 -19.562 1.00 62.09 111 ARG A N 1
ATOM 826 C CA . ARG A 1 111 ? -7.081 -5.288 -21.019 1.00 62.09 111 ARG A CA 1
ATOM 827 C C . ARG A 1 111 ? -5.618 -5.146 -21.457 1.00 62.09 111 ARG A C 1
ATOM 829 O O . ARG A 1 111 ? -5.254 -5.683 -22.494 1.00 62.09 111 ARG A O 1
ATOM 836 N N . PHE A 1 112 ? -4.758 -4.535 -20.633 1.00 64.06 112 PHE A N 1
ATOM 837 C CA . PHE A 1 112 ? -3.317 -4.474 -20.900 1.00 64.06 112 PHE A CA 1
ATOM 838 C C . PHE A 1 112 ? -2.629 -5.853 -20.870 1.00 64.06 112 PHE A C 1
ATOM 840 O O . PHE A 1 112 ? -1.695 -6.075 -21.633 1.00 64.06 112 PHE A O 1
ATOM 847 N N . LEU A 1 113 ? -3.110 -6.805 -20.058 1.00 66.56 113 LEU A N 1
ATOM 848 C CA . LEU A 1 113 ? -2.628 -8.195 -20.069 1.00 66.56 113 LEU A CA 1
ATOM 849 C C . LEU A 1 113 ? -3.133 -8.979 -21.287 1.00 66.56 113 LEU A C 1
ATOM 851 O O . LEU A 1 113 ? -2.559 -10.002 -21.640 1.00 66.56 113 LEU A O 1
ATOM 855 N N . GLN A 1 114 ? -4.201 -8.505 -21.933 1.00 65.75 114 GLN A N 1
ATOM 856 C CA . GLN A 1 114 ? -4.774 -9.113 -23.139 1.00 65.75 114 GLN A CA 1
ATOM 857 C C . GLN A 1 114 ? -4.091 -8.623 -24.427 1.00 65.75 114 GLN A C 1
ATOM 859 O O . GLN A 1 114 ? -4.420 -9.090 -25.518 1.00 65.75 114 GLN A O 1
ATOM 864 N N . SER A 1 115 ? -3.151 -7.680 -24.316 1.00 66.00 115 SER A N 1
ATOM 865 C CA . SER A 1 115 ? -2.335 -7.219 -25.435 1.00 66.00 115 SER A CA 1
ATOM 866 C C . SER A 1 115 ? -1.515 -8.376 -26.000 1.00 66.00 115 SER A C 1
ATOM 868 O O . SER A 1 115 ? -0.802 -9.059 -25.266 1.00 66.00 115 SER A O 1
ATOM 870 N N . SER A 1 116 ? -1.558 -8.573 -27.320 1.00 63.62 116 SER A N 1
ATOM 871 C CA . SER A 1 116 ? -0.799 -9.629 -28.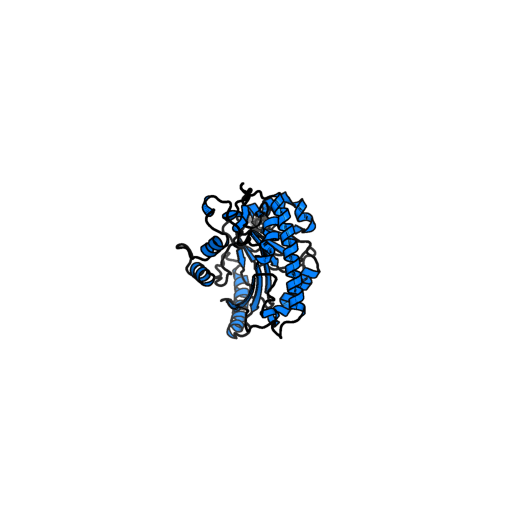007 1.00 63.62 116 SER A CA 1
ATOM 872 C C . SER A 1 116 ? 0.721 -9.493 -27.849 1.00 63.62 116 SER A C 1
ATOM 874 O O . SER A 1 116 ? 1.446 -10.444 -28.128 1.00 63.62 116 SER A O 1
ATOM 876 N N . GLY A 1 117 ? 1.205 -8.319 -27.427 1.00 70.25 117 GLY A N 1
ATOM 877 C CA . GLY A 1 117 ? 2.613 -8.069 -27.115 1.00 70.25 117 GLY A CA 1
ATOM 878 C C . GLY A 1 117 ? 3.013 -8.395 -25.672 1.00 70.25 117 GLY A C 1
ATOM 879 O O . GLY A 1 117 ? 4.203 -8.381 -25.365 1.00 70.25 117 GLY A O 1
ATOM 880 N N . CYS A 1 118 ? 2.057 -8.690 -24.785 1.00 74.94 118 CYS A N 1
ATOM 881 C CA . CYS A 1 118 ? 2.341 -8.948 -23.378 1.00 74.94 118 CYS A CA 1
ATOM 882 C C . CYS A 1 118 ? 2.851 -10.388 -23.176 1.00 74.94 118 CYS A C 1
ATOM 884 O O . CYS A 1 118 ? 2.148 -11.339 -23.528 1.00 74.94 118 CYS A O 1
ATOM 886 N N . PRO A 1 119 ? 4.065 -10.591 -22.624 1.00 82.62 119 PRO A N 1
ATOM 887 C CA . PRO A 1 119 ? 4.588 -11.934 -22.384 1.00 82.62 119 PRO A CA 1
ATOM 888 C C . PRO A 1 119 ? 3.688 -12.728 -21.429 1.00 82.62 119 PRO A C 1
ATOM 890 O O . PRO A 1 119 ? 3.224 -12.188 -20.426 1.00 82.62 119 PRO A O 1
ATOM 893 N N . SER A 1 120 ? 3.499 -14.029 -21.681 1.00 77.12 120 SER A N 1
ATOM 894 C CA . SER A 1 120 ? 2.639 -14.894 -20.850 1.00 77.12 120 SER A CA 1
ATOM 895 C C . SER A 1 120 ? 3.017 -14.869 -19.365 1.00 77.12 120 SER A C 1
ATOM 897 O O . SER A 1 120 ? 2.138 -14.811 -18.508 1.00 77.12 120 SER A O 1
ATOM 899 N N . GLY A 1 121 ? 4.319 -14.792 -19.064 1.00 82.81 121 GLY A N 1
ATOM 900 C CA . GLY A 1 121 ? 4.837 -14.715 -17.695 1.00 82.81 121 GLY A CA 1
ATOM 901 C C . GLY A 1 121 ? 4.417 -13.464 -16.913 1.00 82.81 121 GLY A C 1
ATOM 902 O O . GLY A 1 121 ? 4.520 -13.460 -15.690 1.00 82.81 121 GLY A O 1
ATOM 903 N N . VAL A 1 122 ? 3.912 -12.415 -17.575 1.00 85.50 122 VAL A N 1
ATOM 904 C CA . VAL A 1 122 ? 3.369 -11.230 -16.889 1.00 85.50 122 VAL A CA 1
ATOM 905 C C . VAL A 1 122 ? 2.068 -11.567 -16.175 1.00 85.50 122 VAL A C 1
ATOM 907 O O . VAL A 1 122 ? 1.886 -11.175 -15.027 1.00 85.50 122 VAL A O 1
ATOM 910 N N . THR A 1 123 ? 1.175 -12.319 -16.820 1.00 84.56 123 THR A N 1
ATOM 911 C CA . THR A 1 123 ? -0.116 -12.677 -16.213 1.00 84.56 123 THR A CA 1
ATOM 912 C C . THR A 1 123 ? 0.091 -13.552 -14.980 1.00 84.56 123 THR A C 1
ATOM 914 O O . THR A 1 123 ? -0.486 -13.279 -13.928 1.00 84.56 123 THR A O 1
ATOM 917 N N . ASP A 1 124 ? 0.974 -14.548 -15.082 1.00 87.25 124 ASP A N 1
ATOM 918 C CA . ASP A 1 124 ? 1.311 -15.432 -13.964 1.00 87.25 124 ASP A CA 1
ATOM 919 C C . ASP A 1 124 ? 1.954 -14.657 -12.809 1.00 87.25 124 ASP A C 1
ATOM 921 O O . ASP A 1 124 ? 1.580 -14.847 -11.652 1.00 87.25 124 ASP A O 1
ATOM 925 N N . ALA A 1 125 ? 2.864 -13.725 -13.111 1.00 90.94 125 ALA A N 1
ATOM 926 C CA . ALA A 1 125 ? 3.505 -12.898 -12.098 1.00 90.94 125 ALA A CA 1
ATOM 927 C C . ALA A 1 125 ? 2.526 -11.924 -11.415 1.00 90.94 125 ALA A C 1
ATOM 929 O O . ALA A 1 125 ? 2.584 -11.780 -10.194 1.00 90.94 125 ALA A O 1
ATOM 930 N N . VAL A 1 126 ? 1.591 -11.303 -12.151 1.00 88.25 126 VAL A N 1
ATOM 931 C CA . VAL A 1 126 ? 0.524 -10.476 -11.550 1.00 88.25 126 VAL A CA 1
ATOM 932 C C . VAL A 1 126 ? -0.340 -11.321 -10.616 1.00 88.25 126 VAL A C 1
ATOM 934 O O . VAL A 1 126 ? -0.602 -10.908 -9.488 1.00 88.25 126 VAL A O 1
ATOM 937 N N . ASN A 1 127 ? -0.769 -12.504 -11.063 1.00 87.75 127 ASN A N 1
ATOM 938 C CA . ASN A 1 127 ? -1.616 -13.386 -10.261 1.00 87.75 127 ASN A CA 1
ATOM 939 C C . ASN A 1 127 ? -0.892 -13.891 -9.008 1.00 87.75 127 ASN A C 1
ATOM 941 O O . ASN A 1 127 ? -1.497 -13.920 -7.937 1.00 87.75 127 ASN A O 1
ATOM 945 N N . TYR A 1 128 ? 0.396 -14.229 -9.124 1.00 92.19 128 TYR A N 1
ATOM 946 C CA . TYR A 1 128 ? 1.216 -14.616 -7.979 1.00 92.19 128 TYR A CA 1
ATOM 947 C C . TYR A 1 128 ? 1.313 -13.473 -6.962 1.00 92.19 128 TYR A C 1
ATOM 949 O O . TYR A 1 128 ? 0.962 -13.661 -5.800 1.00 92.19 128 TYR A O 1
ATOM 957 N N . ILE A 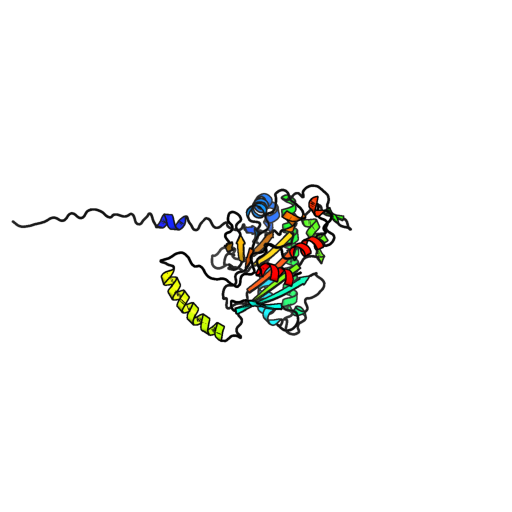1 129 ? 1.732 -12.276 -7.397 1.00 92.50 129 ILE A N 1
ATOM 958 C CA . ILE A 1 129 ? 1.860 -11.112 -6.506 1.00 92.50 129 ILE A CA 1
ATOM 959 C C . ILE A 1 129 ? 0.525 -10.797 -5.834 1.00 92.50 129 ILE A C 1
ATOM 961 O O . ILE A 1 129 ? 0.490 -10.548 -4.634 1.00 92.50 129 ILE A O 1
ATOM 965 N N . ARG A 1 130 ? -0.576 -10.836 -6.587 1.00 89.44 130 ARG A N 1
ATOM 966 C CA . ARG A 1 130 ? -1.918 -10.608 -6.048 1.00 89.44 130 ARG A CA 1
ATOM 967 C C . ARG A 1 130 ? -2.260 -11.603 -4.943 1.00 89.44 130 ARG A C 1
ATOM 969 O O . ARG A 1 130 ? -2.669 -11.171 -3.872 1.00 89.44 130 ARG A O 1
ATOM 976 N N . SER A 1 131 ? -2.085 -12.899 -5.204 1.00 91.19 131 SER A N 1
ATOM 977 C CA . SER A 1 131 ? -2.360 -13.956 -4.225 1.00 91.19 131 SER A CA 1
ATOM 978 C C . SER A 1 131 ? -1.506 -13.792 -2.967 1.00 91.19 131 SER A C 1
ATOM 980 O O . SER A 1 131 ? -1.991 -14.019 -1.863 1.00 91.19 131 SER A O 1
ATOM 982 N N . GLU A 1 132 ? -0.247 -13.385 -3.128 1.00 94.62 132 GLU A N 1
ATOM 983 C CA . GLU A 1 132 ? 0.658 -13.148 -2.005 1.00 94.62 132 GLU A CA 1
ATOM 984 C C . GLU A 1 132 ? 0.243 -11.912 -1.197 1.00 94.62 132 GLU A C 1
ATOM 986 O O . GLU A 1 132 ? 0.156 -11.977 0.024 1.00 94.62 132 GLU A O 1
ATOM 991 N N . LEU A 1 133 ? -0.076 -10.789 -1.851 1.00 94.25 133 LEU A N 1
ATOM 992 C CA . LEU A 1 133 ? -0.554 -9.588 -1.158 1.00 94.25 133 LEU A CA 1
ATOM 993 C C . LEU A 1 133 ? -1.899 -9.822 -0.467 1.00 94.25 133 LEU A C 1
ATOM 995 O O . LEU A 1 133 ? -2.149 -9.236 0.579 1.00 94.25 133 LEU A O 1
ATOM 999 N N . GLU A 1 134 ? -2.761 -10.670 -1.019 1.00 92.12 134 GLU A N 1
ATOM 1000 C CA . GLU A 1 134 ? -4.003 -11.080 -0.367 1.00 92.12 134 GLU A CA 1
ATOM 1001 C C . GLU A 1 134 ? -3.737 -11.887 0.907 1.00 92.12 134 GLU A C 1
ATOM 1003 O O . GLU A 1 134 ? -4.264 -11.540 1.964 1.00 92.12 134 GLU A O 1
ATOM 1008 N N . TYR A 1 135 ? -2.851 -12.885 0.837 1.00 93.94 135 TYR A N 1
ATOM 1009 C CA . TYR A 1 135 ? -2.399 -13.632 2.011 1.00 93.94 135 TYR A CA 1
ATOM 1010 C C . TYR A 1 135 ? -1.795 -12.709 3.081 1.00 93.94 135 TYR A C 1
ATOM 1012 O O . TYR A 1 135 ? -2.230 -12.723 4.233 1.00 93.94 135 TYR A O 1
ATOM 1020 N N . LEU A 1 136 ? -0.849 -11.845 2.697 1.00 95.94 136 LEU A N 1
ATOM 1021 C CA . LEU A 1 136 ? -0.226 -10.884 3.610 1.00 95.94 136 LEU A CA 1
ATOM 1022 C C . LEU A 1 136 ? -1.244 -9.894 4.186 1.00 95.94 136 LEU A C 1
ATOM 1024 O O . LEU A 1 136 ? -1.132 -9.508 5.346 1.00 95.94 136 LEU A O 1
ATOM 1028 N N . GLY A 1 137 ? -2.252 -9.503 3.405 1.00 95.25 137 GLY A N 1
ATOM 1029 C CA . GLY A 1 137 ? -3.346 -8.655 3.866 1.00 95.25 137 GLY A CA 1
ATOM 1030 C C . GLY A 1 137 ? -4.133 -9.301 4.997 1.00 95.25 137 GLY A C 1
ATOM 1031 O O . GLY A 1 137 ? -4.376 -8.652 6.012 1.00 95.25 137 GLY A O 1
ATOM 1032 N N . VAL A 1 138 ? -4.468 -10.586 4.863 1.00 94.19 138 VAL A N 1
ATOM 1033 C CA . VAL A 1 138 ? -5.137 -11.356 5.923 1.00 94.19 138 VAL A CA 1
ATOM 1034 C C . VAL A 1 138 ? -4.260 -11.454 7.175 1.00 94.19 138 VAL A C 1
ATOM 1036 O O . VAL A 1 138 ? -4.750 -11.233 8.281 1.00 94.19 138 VAL A O 1
ATOM 1039 N N . GLU A 1 139 ? -2.959 -11.711 7.027 1.00 96.12 139 GLU A N 1
ATOM 1040 C CA . GLU A 1 139 ? -2.038 -11.771 8.173 1.00 96.12 139 GLU A CA 1
ATOM 1041 C C . GLU A 1 139 ? -1.904 -10.418 8.890 1.00 96.12 139 GLU A C 1
ATOM 1043 O O . GLU A 1 139 ? -1.935 -10.356 10.123 1.00 96.12 139 GLU A O 1
ATOM 1048 N N . VAL A 1 140 ? -1.834 -9.316 8.136 1.00 96.69 140 VAL A N 1
ATOM 1049 C CA . VAL A 1 140 ? -1.856 -7.956 8.694 1.00 96.69 140 VAL A CA 1
ATOM 1050 C C . VAL A 1 140 ? -3.175 -7.684 9.408 1.00 96.69 140 VAL A C 1
ATOM 1052 O O . VAL A 1 140 ? -3.145 -7.209 10.540 1.00 96.69 140 VAL A O 1
ATOM 1055 N N . ALA A 1 141 ? -4.320 -8.028 8.816 1.00 95.00 141 ALA A N 1
ATOM 1056 C CA . ALA A 1 141 ? -5.619 -7.903 9.478 1.00 95.00 141 ALA A CA 1
ATOM 1057 C C . ALA A 1 141 ? -5.666 -8.641 10.817 1.00 95.00 141 ALA A C 1
ATOM 1059 O O . ALA A 1 141 ? -6.056 -8.049 11.817 1.00 95.00 141 ALA A O 1
ATOM 1060 N N . ARG A 1 142 ? -5.211 -9.896 10.866 1.00 94.94 142 ARG A N 1
ATOM 1061 C CA . ARG A 1 142 ? -5.175 -10.687 12.108 1.00 94.94 142 ARG A CA 1
ATOM 1062 C C . ARG A 1 142 ? -4.293 -10.067 13.180 1.00 94.94 142 ARG A C 1
ATOM 1064 O O . ARG A 1 142 ? -4.581 -10.192 14.370 1.00 94.94 142 ARG A O 1
ATOM 1071 N N . ALA A 1 143 ? -3.190 -9.440 12.780 1.00 95.31 143 ALA A N 1
ATOM 1072 C CA . ALA A 1 143 ? -2.350 -8.698 13.706 1.00 95.31 143 ALA A CA 1
ATOM 1073 C C . ALA A 1 143 ? -3.069 -7.441 14.203 1.00 95.31 143 ALA A C 1
ATOM 1075 O O . ALA A 1 143 ? -3.091 -7.206 15.408 1.00 95.31 143 ALA A O 1
ATOM 1076 N N . LEU A 1 144 ? -3.714 -6.693 13.303 1.00 94.56 144 LEU A N 1
ATOM 1077 C CA . LEU A 1 144 ? -4.504 -5.511 13.642 1.00 94.56 144 LEU A CA 1
ATOM 1078 C C . LEU A 1 144 ? -5.679 -5.844 14.570 1.00 94.56 144 LEU A C 1
ATOM 1080 O O . LEU A 1 144 ? -5.913 -5.100 15.512 1.00 94.56 144 LEU A O 1
ATOM 1084 N N . ASP A 1 145 ? -6.347 -6.980 14.393 1.00 93.31 145 ASP A N 1
ATOM 1085 C CA . ASP A 1 145 ? -7.460 -7.432 15.243 1.00 93.31 145 ASP A CA 1
ATOM 1086 C C . ASP A 1 145 ? -7.056 -7.679 16.701 1.00 93.31 145 ASP A C 1
ATOM 1088 O O . ASP A 1 145 ? -7.893 -7.656 17.602 1.00 93.31 145 ASP A O 1
ATOM 1092 N N . LYS A 1 146 ? -5.763 -7.897 16.957 1.00 93.69 146 LYS A N 1
ATOM 1093 C CA . LYS A 1 146 ? -5.228 -8.053 18.315 1.00 93.69 146 LYS A CA 1
ATOM 1094 C C . LYS A 1 146 ? -4.911 -6.722 18.994 1.00 93.69 146 LYS A C 1
ATOM 1096 O O . LYS A 1 146 ? -4.823 -6.697 20.218 1.00 93.69 146 LYS A O 1
ATOM 1101 N N . VAL A 1 147 ? -4.709 -5.649 18.227 1.00 93.12 147 VAL A N 1
ATOM 1102 C CA . VAL A 1 147 ? -4.362 -4.312 18.755 1.00 93.12 147 VAL A CA 1
ATOM 1103 C C . VAL A 1 147 ? -5.495 -3.319 18.674 1.00 93.12 147 VAL A C 1
ATOM 1105 O O . VAL A 1 147 ? -5.582 -2.435 19.519 1.00 93.12 147 VAL A O 1
ATOM 1108 N N . LEU A 1 148 ? -6.352 -3.442 17.671 1.00 90.69 148 LEU A N 1
ATOM 1109 C CA . LEU A 1 148 ? -7.433 -2.515 17.421 1.00 90.69 148 LEU A CA 1
ATOM 1110 C C . LEU A 1 148 ? -8.727 -3.075 17.982 1.00 90.69 148 LEU A C 1
ATOM 1112 O O . LEU A 1 148 ? -9.153 -4.184 17.674 1.00 90.69 148 LEU A O 1
ATOM 1116 N N . THR A 1 149 ? -9.392 -2.243 18.764 1.00 87.69 149 THR A N 1
ATOM 1117 C CA . THR A 1 149 ? -10.791 -2.430 19.127 1.00 87.69 149 THR A CA 1
ATOM 1118 C C . THR A 1 149 ? -11.617 -1.392 18.386 1.00 87.69 149 THR A C 1
ATOM 1120 O O . THR A 1 149 ? -11.212 -0.235 18.282 1.00 87.69 149 THR A O 1
ATOM 1123 N N . PHE A 1 150 ? -12.749 -1.796 17.816 1.00 84.44 150 PHE A N 1
ATOM 1124 C CA . PHE A 1 150 ? -13.664 -0.856 17.170 1.00 84.44 150 PHE A CA 1
ATOM 1125 C C . PHE A 1 150 ? -14.529 -0.183 18.230 1.00 84.44 150 PHE A C 1
ATOM 1127 O O . PHE A 1 150 ? -15.017 -0.849 19.149 1.00 84.44 150 PHE A O 1
ATOM 1134 N N . ASP A 1 151 ? -14.727 1.128 18.101 1.00 74.06 151 ASP A N 1
ATOM 1135 C CA . ASP A 1 151 ? -15.493 1.916 19.065 1.00 74.06 151 ASP A CA 1
ATOM 1136 C C . ASP A 1 151 ? -16.985 1.511 19.001 1.00 74.06 151 ASP A C 1
ATOM 1138 O O . ASP A 1 151 ? -17.772 1.990 18.189 1.00 74.06 151 ASP A O 1
ATOM 1142 N N . SER A 1 152 ? -17.333 0.529 19.836 1.00 55.88 152 SER A N 1
ATOM 1143 C CA . SER A 1 152 ? -18.636 -0.083 20.124 1.00 55.88 152 SER A CA 1
ATOM 1144 C C . SER A 1 152 ? -19.850 0.354 19.279 1.00 55.88 152 SER A C 1
ATOM 1146 O O . SER A 1 152 ? -20.606 1.233 19.685 1.00 55.88 152 SER A O 1
ATOM 1148 N N . HIS A 1 153 ? -20.097 -0.365 18.181 1.00 55.06 153 HIS A N 1
ATOM 1149 C CA . HIS A 1 153 ? -21.384 -0.933 17.745 1.00 55.06 153 HIS A CA 1
ATOM 1150 C C . HIS A 1 153 ? -21.073 -1.948 16.635 1.00 55.06 153 HIS A C 1
ATOM 1152 O O . HIS A 1 153 ? -20.276 -1.642 15.752 1.00 55.06 153 HIS A O 1
ATOM 1158 N N . THR A 1 154 ? -21.677 -3.143 16.664 1.00 54.09 154 THR A N 1
ATOM 1159 C CA . THR A 1 154 ? -21.564 -4.098 15.552 1.00 54.09 154 THR A CA 1
ATOM 1160 C C . THR A 1 154 ? -21.985 -3.407 14.261 1.00 54.09 154 THR A C 1
ATOM 1162 O O . THR A 1 154 ? -23.088 -2.858 14.155 1.00 54.09 154 THR A O 1
ATOM 1165 N N . VAL A 1 155 ? -21.074 -3.366 13.290 1.00 57.81 155 VAL A N 1
ATOM 1166 C CA . VAL A 1 155 ? -21.360 -2.736 12.008 1.00 57.81 155 VAL A CA 1
ATOM 1167 C C . VAL A 1 155 ? -22.111 -3.739 11.157 1.00 57.81 155 VAL A C 1
ATOM 1169 O O . VAL A 1 155 ? -21.524 -4.672 10.626 1.00 57.81 155 VAL A O 1
ATOM 1172 N N . SER A 1 156 ? -23.416 -3.540 11.011 1.00 57.09 156 SER A N 1
ATOM 1173 C CA . SER A 1 156 ? -24.221 -4.384 10.137 1.00 57.09 156 SER A CA 1
ATOM 1174 C C . SER A 1 156 ? -23.978 -4.004 8.673 1.00 57.09 156 SER A C 1
ATOM 1176 O O . SER A 1 156 ? -24.397 -2.941 8.197 1.00 57.09 156 SER A O 1
ATOM 1178 N N . LEU A 1 157 ? -23.301 -4.886 7.943 1.00 56.34 157 LEU A N 1
ATOM 1179 C CA . LEU A 1 157 ? -23.407 -4.974 6.494 1.00 56.34 157 LEU A CA 1
ATOM 1180 C C . LEU A 1 157 ? -24.746 -5.623 6.155 1.00 56.34 157 LEU A C 1
ATOM 1182 O O . LEU A 1 157 ? -25.236 -6.479 6.885 1.00 56.34 157 LEU A O 1
ATOM 1186 N N . GLY A 1 158 ? -25.317 -5.308 4.991 1.00 51.53 158 GLY A N 1
ATOM 1187 C CA . GLY A 1 158 ? -26.526 -5.974 4.478 1.00 51.53 158 GLY A CA 1
ATOM 1188 C C . GLY A 1 158 ? -26.425 -7.505 4.290 1.00 51.53 158 GLY A C 1
ATOM 1189 O O . GLY A 1 158 ? -27.334 -8.079 3.700 1.00 51.53 158 GLY A O 1
ATOM 1190 N N . GLY A 1 159 ? -25.347 -8.147 4.765 1.00 55.28 159 GLY A N 1
ATOM 1191 C CA . GLY A 1 159 ? -25.109 -9.591 4.798 1.00 55.28 159 GLY A CA 1
ATOM 1192 C C . GLY A 1 159 ? -24.414 -10.130 6.068 1.00 55.28 159 GLY A C 1
ATOM 1193 O O . GLY A 1 159 ? -24.071 -11.307 6.068 1.00 55.28 159 GLY A O 1
ATOM 1194 N N . GLY A 1 160 ? -24.207 -9.337 7.132 1.00 62.25 160 GLY A N 1
ATOM 1195 C CA . GLY A 1 160 ? -23.556 -9.794 8.376 1.00 62.25 160 GLY A CA 1
ATOM 1196 C C . GLY A 1 160 ? -22.974 -8.657 9.225 1.00 62.25 160 GLY A C 1
ATOM 1197 O O . GLY A 1 160 ? -22.908 -7.520 8.766 1.00 62.25 160 GLY A O 1
ATOM 1198 N N . ASP A 1 161 ? -22.562 -8.948 10.458 1.00 68.62 161 ASP A N 1
ATOM 1199 C CA . ASP A 1 161 ? -21.856 -7.983 11.310 1.00 68.62 161 ASP A CA 1
ATOM 1200 C C . ASP A 1 161 ? -20.349 -7.995 10.986 1.00 68.62 161 ASP A C 1
ATOM 1202 O O . ASP A 1 161 ? -19.762 -9.063 10.828 1.00 68.62 161 ASP A O 1
ATOM 1206 N N . VAL A 1 162 ? -19.722 -6.818 10.881 1.00 71.38 162 VAL A N 1
ATOM 1207 C CA . VAL A 1 162 ? -18.258 -6.655 10.833 1.00 71.38 162 VAL A CA 1
ATOM 1208 C C . VAL A 1 162 ? -17.780 -6.398 12.252 1.00 71.38 162 VAL A C 1
ATOM 1210 O O . VAL A 1 162 ? -18.090 -5.349 12.831 1.00 71.38 162 VAL A O 1
ATOM 1213 N N . GLY A 1 163 ? -17.061 -7.367 12.812 1.00 75.81 163 GLY A N 1
ATOM 1214 C CA . GLY A 1 163 ? -16.470 -7.281 14.144 1.00 75.81 163 GLY A CA 1
ATOM 1215 C C . GLY A 1 163 ? -14.974 -6.987 14.124 1.00 75.81 163 GLY A C 1
ATOM 1216 O O . GLY A 1 163 ? -14.446 -6.551 15.145 1.00 75.81 163 GLY A O 1
ATOM 1217 N N . SER A 1 164 ? -14.305 -7.209 12.989 1.00 86.88 164 SER A N 1
ATOM 1218 C CA . SER A 1 164 ? -12.847 -7.142 12.897 1.00 86.88 164 SER A CA 1
ATOM 1219 C C . SER A 1 164 ? -12.337 -6.591 11.554 1.00 86.88 164 SER A C 1
ATOM 1221 O O . SER A 1 164 ? -13.096 -6.378 10.606 1.00 86.88 164 SER A O 1
ATOM 1223 N N . VAL A 1 165 ? -11.039 -6.309 11.467 1.00 88.50 165 VAL A N 1
ATOM 1224 C CA . VAL A 1 165 ? -10.326 -5.961 10.233 1.00 88.50 165 VAL A CA 1
ATOM 1225 C C . VAL A 1 165 ? -10.244 -7.172 9.298 1.00 88.50 165 VAL A C 1
ATOM 1227 O O . VAL A 1 165 ? -10.394 -7.001 8.088 1.00 88.50 165 VAL A O 1
ATOM 1230 N N . GLU A 1 166 ? -10.078 -8.394 9.817 1.00 90.25 166 GLU A N 1
ATOM 1231 C CA . GLU A 1 166 ? -10.140 -9.623 9.002 1.00 90.25 166 GLU A CA 1
ATOM 1232 C C . GLU A 1 166 ? -11.504 -9.785 8.312 1.00 90.25 166 GLU A C 1
ATOM 1234 O O . GLU A 1 166 ? -11.555 -10.097 7.118 1.00 90.25 166 GLU A O 1
ATOM 1239 N N . ASP A 1 167 ? -12.606 -9.478 9.004 1.00 85.50 167 ASP A N 1
ATOM 1240 C CA . ASP A 1 167 ? -13.948 -9.466 8.405 1.00 85.50 167 ASP A CA 1
ATOM 1241 C C . ASP A 1 167 ? -14.035 -8.488 7.224 1.00 85.50 167 ASP A C 1
ATOM 1243 O O . ASP A 1 167 ? -14.641 -8.791 6.196 1.00 85.50 167 ASP A O 1
ATOM 1247 N N . ILE A 1 168 ? -13.406 -7.314 7.338 1.00 82.31 168 ILE A N 1
ATOM 1248 C CA . ILE A 1 168 ? -13.393 -6.307 6.267 1.00 82.31 168 ILE A CA 1
ATOM 1249 C C . ILE A 1 168 ? -12.692 -6.841 5.019 1.00 82.31 168 ILE A C 1
ATOM 1251 O O . ILE A 1 168 ? -13.169 -6.610 3.905 1.00 82.31 168 ILE A O 1
ATOM 1255 N N . ILE A 1 169 ? -11.570 -7.539 5.194 1.00 84.38 169 ILE A N 1
ATOM 1256 C CA . ILE A 1 169 ? -10.795 -8.091 4.080 1.00 84.38 169 ILE A CA 1
ATOM 1257 C C . ILE A 1 169 ? -11.543 -9.255 3.438 1.00 84.38 169 ILE A C 1
ATOM 1259 O O . ILE A 1 169 ? -11.793 -9.248 2.236 1.00 84.38 169 ILE A O 1
ATOM 1263 N N . THR A 1 170 ? -11.975 -10.221 4.242 1.00 83.06 170 THR A N 1
ATOM 1264 C CA . THR A 1 170 ? -12.632 -11.438 3.743 1.00 83.06 170 THR A CA 1
ATOM 1265 C C . THR A 1 170 ? -13.981 -11.145 3.081 1.00 83.06 170 THR A C 1
ATOM 1267 O O . THR A 1 170 ? -14.288 -11.700 2.030 1.00 83.06 170 THR A O 1
ATOM 1270 N N . GLN A 1 171 ? -14.776 -10.218 3.622 1.00 78.25 171 GLN A N 1
ATOM 1271 C CA . GLN A 1 171 ? -16.050 -9.807 3.013 1.00 78.25 171 GLN A CA 1
ATOM 1272 C C . GLN A 1 171 ? -15.860 -8.773 1.886 1.00 78.25 171 GLN A C 1
ATOM 1274 O O . GLN A 1 171 ? -16.761 -8.538 1.074 1.00 78.25 171 GLN A O 1
ATOM 1279 N N . GLY A 1 172 ? -14.688 -8.137 1.835 1.00 70.12 172 GLY A N 1
ATOM 1280 C CA . GLY A 1 172 ? -14.287 -7.130 0.859 1.00 70.12 172 GLY A CA 1
ATOM 1281 C C . GLY A 1 172 ? -13.567 -7.683 -0.370 1.00 70.12 172 GLY A C 1
ATOM 1282 O O . GLY A 1 172 ? -13.115 -6.870 -1.173 1.00 70.12 172 GLY A O 1
ATOM 1283 N N . GLU A 1 173 ? -13.503 -9.006 -0.561 1.00 65.88 173 GLU A N 1
ATOM 1284 C CA . GLU A 1 173 ? -12.714 -9.703 -1.599 1.00 65.88 173 GLU A CA 1
ATOM 1285 C C . GLU A 1 173 ? -12.866 -9.085 -3.010 1.00 65.88 173 GLU A C 1
ATOM 1287 O O . GLU A 1 173 ? -11.901 -8.898 -3.752 1.00 65.88 173 GLU A O 1
ATOM 1292 N N . ASN A 1 174 ? -14.076 -8.630 -3.355 1.00 66.38 174 ASN A N 1
ATOM 1293 C CA . ASN A 1 174 ? -14.382 -7.995 -4.646 1.00 66.38 174 ASN A CA 1
ATOM 1294 C C . ASN A 1 174 ? -14.225 -6.462 -4.690 1.00 66.38 174 ASN A C 1
ATOM 1296 O O . ASN A 1 174 ? -14.470 -5.837 -5.727 1.00 66.38 174 ASN A O 1
ATOM 1300 N N . SER A 1 175 ? -13.858 -5.844 -3.572 1.00 69.19 175 SER A N 1
ATOM 1301 C CA . SER A 1 175 ? -13.758 -4.391 -3.392 1.00 69.19 175 SER A CA 1
ATOM 1302 C C . SER A 1 175 ? -12.316 -3.888 -3.344 1.00 69.19 175 SER A C 1
ATOM 1304 O O . SER A 1 175 ? -12.113 -2.691 -3.517 1.00 69.19 175 SER A O 1
ATOM 1306 N N . HIS A 1 176 ? -11.323 -4.754 -3.131 1.00 82.81 176 HIS A N 1
ATOM 1307 C CA . HIS A 1 176 ? -9.913 -4.356 -3.085 1.00 82.81 176 HIS A CA 1
ATOM 1308 C C . HIS A 1 176 ? -9.400 -3.863 -4.448 1.00 82.81 176 HIS A C 1
ATOM 1310 O O . HIS A 1 176 ? -9.893 -4.277 -5.505 1.00 82.81 176 HIS A O 1
ATOM 1316 N N . LEU A 1 177 ? -8.421 -2.957 -4.413 1.00 81.69 177 LEU A N 1
ATOM 1317 C CA . LEU A 1 177 ? -7.850 -2.323 -5.603 1.00 81.69 177 LEU A CA 1
ATOM 1318 C C . LEU A 1 177 ? -6.376 -2.678 -5.745 1.00 81.69 177 LEU A C 1
ATOM 1320 O O . LEU A 1 177 ? -5.603 -2.481 -4.810 1.00 81.69 177 LEU A O 1
ATOM 1324 N N . ASP A 1 178 ? -5.988 -3.137 -6.931 1.00 83.00 178 ASP A N 1
ATOM 1325 C CA . ASP A 1 178 ? -4.578 -3.282 -7.282 1.00 83.00 178 ASP A CA 1
ATOM 1326 C C . ASP A 1 178 ? -4.093 -2.002 -7.972 1.00 83.00 178 ASP A C 1
ATOM 1328 O O . ASP A 1 178 ? -4.726 -1.497 -8.910 1.00 83.00 178 ASP A O 1
ATOM 1332 N N . HIS A 1 179 ? -2.953 -1.503 -7.507 1.00 78.88 179 HIS A N 1
ATOM 1333 C CA . HIS A 1 179 ? -2.262 -0.325 -8.010 1.00 78.88 179 HIS A CA 1
ATOM 1334 C C . HIS A 1 179 ? -0.932 -0.763 -8.611 1.00 78.88 179 HIS A C 1
ATOM 1336 O O . HIS A 1 179 ? 0.007 -1.085 -7.886 1.00 78.88 179 HIS A O 1
ATOM 1342 N N . ILE A 1 180 ? -0.851 -0.788 -9.940 1.00 81.75 180 ILE A N 1
ATOM 1343 C CA . ILE A 1 180 ? 0.381 -1.126 -10.650 1.00 81.75 180 ILE A CA 1
ATOM 1344 C C . ILE A 1 180 ? 0.831 0.124 -11.397 1.00 81.75 180 ILE A C 1
ATOM 1346 O O . ILE A 1 180 ? 0.220 0.534 -12.386 1.00 81.75 180 ILE A O 1
ATOM 1350 N N . HIS A 1 181 ? 1.904 0.737 -10.918 1.00 80.19 181 HIS A N 1
ATOM 1351 C CA . HIS A 1 181 ? 2.517 1.893 -11.555 1.00 80.19 181 HIS A CA 1
ATOM 1352 C C . HIS A 1 181 ? 3.875 1.498 -12.110 1.00 80.19 181 HIS A C 1
ATOM 1354 O O . HIS A 1 181 ? 4.710 0.935 -11.403 1.00 80.19 181 HIS A O 1
ATOM 1360 N N . VAL A 1 182 ? 4.096 1.811 -13.380 1.00 78.31 182 VAL A N 1
ATOM 1361 C CA . VAL A 1 182 ? 5.411 1.705 -14.001 1.00 78.31 182 VAL A CA 1
ATOM 1362 C C . VAL A 1 182 ? 5.881 3.092 -14.353 1.00 78.31 182 VAL A C 1
ATOM 1364 O O . VAL A 1 182 ? 5.205 3.818 -15.080 1.00 78.31 182 VAL A O 1
ATOM 1367 N N . TYR A 1 183 ? 7.047 3.428 -13.831 1.00 75.75 183 TYR A N 1
ATOM 1368 C CA . TYR A 1 183 ? 7.741 4.663 -14.113 1.00 75.75 183 TYR A CA 1
ATOM 1369 C C . TYR A 1 183 ? 8.908 4.345 -15.038 1.00 75.75 183 TYR A C 1
ATOM 1371 O O . TYR A 1 183 ? 9.757 3.511 -14.719 1.00 75.75 183 TYR A O 1
ATOM 1379 N N . THR A 1 184 ? 8.927 4.975 -16.202 1.00 73.06 184 THR A N 1
ATOM 1380 C CA . THR A 1 184 ? 9.961 4.814 -17.231 1.00 73.06 184 THR A CA 1
ATOM 1381 C C . THR A 1 184 ? 10.444 6.183 -17.659 1.00 73.06 184 THR A C 1
ATOM 1383 O O . THR A 1 184 ? 9.640 7.102 -17.717 1.00 73.06 184 THR A O 1
ATOM 1386 N N . LYS A 1 185 ? 11.717 6.327 -18.026 1.00 69.25 185 LYS A N 1
ATOM 1387 C CA . LYS A 1 185 ? 12.186 7.571 -18.640 1.00 69.25 185 LYS A CA 1
ATOM 1388 C C . LYS A 1 185 ? 11.563 7.747 -20.033 1.00 69.25 185 LYS A C 1
ATOM 1390 O O . LYS A 1 185 ? 11.534 6.779 -20.800 1.00 69.25 185 LYS A O 1
ATOM 1395 N N . ASP A 1 186 ? 11.109 8.954 -20.369 1.00 64.88 186 ASP A N 1
ATOM 1396 C CA . ASP A 1 186 ? 10.847 9.310 -21.762 1.00 64.88 186 ASP A CA 1
ATOM 1397 C C . ASP A 1 186 ? 12.187 9.444 -22.504 1.00 64.88 186 ASP A C 1
ATOM 1399 O O . ASP A 1 186 ? 13.015 10.299 -22.199 1.00 64.88 186 ASP A O 1
ATOM 1403 N N . LEU A 1 187 ? 12.454 8.531 -23.438 1.00 59.00 187 LEU A N 1
ATOM 1404 C CA . LEU A 1 187 ? 13.649 8.579 -24.292 1.00 59.00 187 LEU A CA 1
ATOM 1405 C C . LEU A 1 187 ? 13.351 9.193 -25.665 1.00 59.00 187 LEU A C 1
ATOM 1407 O O . LEU A 1 187 ? 14.226 9.190 -26.531 1.00 59.00 187 LEU A O 1
ATOM 1411 N N . SER A 1 188 ? 12.115 9.645 -25.895 1.00 55.38 188 SER A N 1
ATOM 1412 C CA . SER A 1 188 ? 11.679 10.176 -27.187 1.00 55.38 188 SER A CA 1
ATOM 1413 C C . SER A 1 188 ? 11.917 11.678 -27.343 1.00 55.38 188 SER A C 1
ATOM 1415 O O . SER A 1 188 ? 11.902 12.161 -28.476 1.00 55.38 188 SER A O 1
ATOM 1417 N N . ASP A 1 189 ? 12.208 12.389 -26.248 1.00 52.81 189 ASP A N 1
ATOM 1418 C CA . ASP A 1 189 ? 12.524 13.814 -26.261 1.00 52.81 189 ASP A CA 1
ATOM 1419 C C . ASP A 1 189 ? 14.052 14.050 -26.304 1.00 52.81 189 ASP A C 1
ATOM 1421 O O . ASP A 1 189 ? 14.761 13.738 -25.341 1.00 52.81 189 ASP A O 1
ATOM 1425 N N . PRO A 1 190 ? 14.610 14.552 -27.421 1.00 52.25 190 PRO A N 1
ATOM 1426 C CA . PRO A 1 190 ? 16.037 14.841 -27.524 1.00 52.25 190 PRO A CA 1
ATOM 1427 C C . PRO A 1 190 ? 16.492 15.998 -26.617 1.00 52.25 190 PRO A C 1
ATOM 1429 O O . PRO A 1 190 ? 17.688 16.072 -26.330 1.00 52.25 190 PRO A O 1
ATOM 1432 N N . GLU A 1 191 ? 15.591 16.863 -26.132 1.00 54.28 191 GLU A N 1
ATOM 1433 C CA . GLU A 1 191 ? 15.942 17.935 -25.182 1.00 54.28 191 GLU A CA 1
ATOM 1434 C C . GLU A 1 191 ? 16.297 17.367 -23.790 1.00 54.28 191 GLU A C 1
ATOM 1436 O O . GLU A 1 191 ? 17.295 17.782 -23.197 1.00 54.28 191 GLU A O 1
ATOM 1441 N N . ASP A 1 192 ? 15.627 16.291 -23.352 1.00 45.84 192 ASP A N 1
ATOM 1442 C CA . ASP A 1 192 ? 15.907 15.561 -22.095 1.00 45.84 192 ASP A CA 1
ATOM 1443 C C . ASP A 1 192 ? 17.233 14.763 -22.125 1.00 45.84 192 ASP A C 1
ATOM 1445 O O . ASP A 1 192 ? 17.659 14.165 -21.125 1.00 45.84 192 ASP A O 1
ATOM 1449 N N . ILE A 1 193 ? 17.902 14.707 -23.282 1.00 47.41 193 ILE A N 1
ATOM 1450 C CA . ILE A 1 193 ? 19.259 14.160 -23.433 1.00 47.41 193 ILE A CA 1
ATOM 1451 C C . ILE A 1 193 ? 20.299 15.268 -23.246 1.00 47.41 193 ILE A C 1
ATOM 1453 O O . ILE A 1 193 ? 21.367 14.992 -22.705 1.00 47.41 193 ILE A O 1
ATOM 1457 N N . VAL A 1 194 ? 19.999 16.506 -23.650 1.00 47.03 194 VAL A N 1
ATOM 1458 C CA . VAL A 1 194 ? 20.918 17.654 -23.556 1.00 47.03 194 VAL A CA 1
ATOM 1459 C C . VAL A 1 194 ? 20.962 18.204 -22.128 1.00 47.03 194 VAL A C 1
ATOM 1461 O O . VAL A 1 194 ? 22.057 18.419 -21.605 1.00 47.03 194 VAL A O 1
ATOM 1464 N N . VAL A 1 195 ? 19.809 18.288 -21.450 1.00 48.72 195 VAL A N 1
ATOM 1465 C CA . VAL A 1 195 ? 19.717 18.708 -20.036 1.00 48.72 195 VAL A CA 1
ATOM 1466 C C . VAL A 1 195 ? 20.536 17.791 -19.117 1.00 48.72 195 VAL A C 1
ATOM 1468 O O . VAL A 1 195 ? 21.168 18.262 -18.184 1.00 48.72 195 VAL A O 1
ATOM 1471 N N . GLN A 1 196 ? 20.657 16.495 -19.430 1.00 44.62 196 GLN A N 1
ATOM 1472 C CA . GLN A 1 196 ? 21.450 15.551 -18.628 1.00 44.62 196 GLN A CA 1
ATOM 1473 C C . GLN A 1 196 ? 22.966 15.774 -18.658 1.00 44.62 196 GLN A C 1
ATOM 1475 O O . GLN A 1 196 ? 23.655 15.325 -17.738 1.00 44.62 196 GLN A O 1
ATOM 1480 N N . TRP A 1 197 ? 23.506 16.397 -19.708 1.00 46.00 197 TRP A N 1
ATOM 1481 C CA . TRP A 1 197 ? 24.929 16.744 -19.745 1.00 46.00 197 TRP A CA 1
ATOM 1482 C C . TRP A 1 197 ? 25.188 18.002 -18.919 1.00 46.00 197 TRP A C 1
ATOM 1484 O O . TRP A 1 197 ? 26.118 18.013 -18.116 1.00 46.00 197 TRP A O 1
ATOM 1494 N N . GLU A 1 198 ? 24.309 18.998 -19.032 1.00 48.34 198 GLU A N 1
ATOM 1495 C CA . GLU A 1 198 ? 24.407 20.251 -18.279 1.00 48.34 198 GLU A CA 1
ATOM 1496 C C . GLU A 1 198 ? 24.078 20.057 -16.786 1.00 48.34 198 GLU A C 1
ATOM 1498 O O . GLU A 1 198 ? 24.780 20.601 -15.940 1.00 48.34 198 GLU A O 1
ATOM 1503 N N . GLU A 1 199 ? 23.108 19.206 -16.426 1.00 51.09 199 GLU A N 1
ATOM 1504 C CA . GLU A 1 199 ? 22.790 18.863 -15.030 1.00 51.09 199 GLU A CA 1
ATOM 1505 C C . GLU A 1 199 ? 23.856 17.990 -14.368 1.00 51.09 199 GLU A C 1
ATOM 1507 O O . GLU A 1 199 ? 24.100 18.145 -13.175 1.00 51.09 199 GLU A O 1
ATOM 1512 N N . LYS A 1 200 ? 24.533 17.091 -15.097 1.00 49.59 200 LYS A N 1
ATOM 1513 C CA . LYS A 1 200 ? 25.673 16.347 -14.528 1.00 49.59 200 LYS A CA 1
ATOM 1514 C C . LYS A 1 200 ? 26.883 17.243 -14.292 1.00 49.59 200 LYS A C 1
ATOM 1516 O O . LYS A 1 200 ? 27.585 17.041 -13.302 1.00 49.59 200 LYS A O 1
ATOM 1521 N N . GLU A 1 201 ? 27.123 18.219 -15.166 1.00 51.97 201 GLU A N 1
ATOM 1522 C CA . GLU A 1 201 ? 28.157 19.236 -14.950 1.00 51.97 201 GLU A CA 1
ATOM 1523 C C . GLU A 1 201 ? 27.769 20.198 -13.814 1.00 51.97 201 GLU A C 1
ATOM 1525 O O . GLU A 1 201 ? 28.608 20.503 -12.965 1.00 51.97 201 GLU A O 1
ATOM 1530 N N . ALA A 1 202 ? 26.495 20.591 -13.718 1.00 51.25 202 ALA A N 1
ATOM 1531 C CA . ALA A 1 202 ? 25.981 21.431 -12.638 1.00 51.25 202 ALA A CA 1
ATOM 1532 C C . ALA A 1 202 ? 25.935 20.701 -11.286 1.00 51.25 202 ALA A C 1
ATOM 1534 O O . ALA A 1 202 ? 26.282 21.307 -10.282 1.00 51.25 202 ALA A O 1
ATOM 1535 N N . GLN A 1 203 ? 25.602 19.406 -11.233 1.00 50.41 203 GLN A N 1
ATOM 1536 C CA . GLN A 1 203 ? 25.664 18.592 -10.010 1.00 50.41 203 GLN A CA 1
ATOM 1537 C C . GLN A 1 203 ? 27.107 18.300 -9.581 1.00 50.41 203 GLN A C 1
ATOM 1539 O O . GLN A 1 203 ? 27.376 18.252 -8.385 1.00 50.41 203 GLN A O 1
ATOM 1544 N N . GLN A 1 204 ? 28.059 18.161 -10.513 1.00 53.06 204 GLN A N 1
ATOM 1545 C CA . GLN A 1 204 ? 29.485 18.101 -10.158 1.00 53.06 204 GLN A CA 1
ATOM 1546 C C . GLN A 1 204 ? 30.018 19.439 -9.629 1.00 53.06 204 GLN A C 1
ATOM 1548 O O . GLN A 1 204 ? 30.899 19.435 -8.770 1.00 53.06 204 GLN A O 1
ATOM 1553 N N . GLN A 1 205 ? 29.480 20.571 -10.095 1.00 51.94 205 GLN A N 1
ATOM 1554 C CA . GLN A 1 205 ? 29.812 21.899 -9.567 1.00 51.94 205 GLN A CA 1
ATOM 1555 C C . GLN A 1 205 ? 29.074 22.212 -8.251 1.00 51.94 205 GLN A C 1
ATOM 1557 O O . GLN A 1 205 ? 29.671 22.799 -7.354 1.00 51.94 205 GLN A O 1
ATOM 1562 N N . GLN A 1 206 ? 27.828 21.759 -8.079 1.00 47.91 206 GLN A N 1
ATOM 1563 C CA . GLN A 1 206 ? 27.056 21.905 -6.840 1.00 47.91 206 GLN A CA 1
ATOM 1564 C C . GLN A 1 206 ? 27.540 20.968 -5.736 1.00 47.91 206 GLN A C 1
ATOM 1566 O O . GLN A 1 206 ? 27.609 21.411 -4.602 1.00 47.91 206 GLN A O 1
ATOM 1571 N N . GLN A 1 207 ? 28.005 19.748 -6.023 1.00 47.12 207 GLN A N 1
ATOM 1572 C CA . GLN A 1 207 ? 28.674 18.917 -5.006 1.00 47.12 207 GLN A CA 1
ATOM 1573 C C . GLN A 1 207 ? 30.002 19.521 -4.517 1.00 47.12 207 GLN A C 1
ATOM 1575 O O . GLN A 1 207 ? 30.452 19.178 -3.430 1.00 47.12 207 GLN A O 1
ATOM 1580 N N . GLN A 1 208 ? 30.613 20.442 -5.276 1.00 47.19 208 GLN A N 1
ATOM 1581 C CA . GLN A 1 208 ? 31.747 21.254 -4.807 1.00 47.19 208 GLN A CA 1
ATOM 1582 C C . GLN A 1 208 ? 31.318 22.523 -4.043 1.00 47.19 208 GLN A C 1
ATOM 1584 O O . GLN A 1 208 ? 32.162 23.143 -3.407 1.00 47.19 208 GLN A O 1
ATOM 1589 N N . GLN A 1 209 ? 30.035 22.907 -4.077 1.00 40.69 209 GLN A N 1
ATOM 1590 C CA . GLN A 1 209 ? 29.475 24.080 -3.382 1.00 40.69 209 GLN A CA 1
ATOM 1591 C C . GLN A 1 209 ? 28.584 23.723 -2.173 1.00 40.69 209 GLN A C 1
ATOM 1593 O O . GLN A 1 209 ? 28.494 24.503 -1.229 1.00 40.69 209 GLN A O 1
ATOM 1598 N N . GLU A 1 210 ? 27.971 22.539 -2.141 1.00 40.12 210 GLU A N 1
ATOM 1599 C CA . GLU A 1 210 ? 27.165 22.027 -1.019 1.00 40.12 210 GLU A CA 1
ATOM 1600 C C . GLU A 1 210 ? 28.021 21.576 0.181 1.00 40.12 210 GLU A C 1
ATOM 1602 O O . GLU A 1 210 ? 27.482 21.346 1.262 1.00 40.12 210 GLU A O 1
ATOM 1607 N N . GLU A 1 211 ? 29.353 21.515 0.040 1.00 44.31 211 GLU A N 1
ATOM 1608 C CA . GLU A 1 211 ? 30.269 21.464 1.192 1.00 44.31 211 GLU A CA 1
ATOM 1609 C C . GLU A 1 211 ? 30.371 22.814 1.939 1.00 44.31 211 GLU A C 1
ATOM 1611 O O . GLU A 1 211 ? 30.876 22.828 3.063 1.00 44.31 211 GLU A O 1
ATOM 1616 N N . GLU A 1 212 ? 29.859 23.927 1.387 1.00 39.66 212 GLU A N 1
ATOM 1617 C CA . GLU A 1 212 ? 29.942 25.253 2.025 1.00 39.66 212 GLU A CA 1
ATOM 1618 C C . GLU A 1 212 ? 28.606 25.873 2.465 1.00 39.66 212 GLU A C 1
ATOM 1620 O O . GLU A 1 212 ? 28.606 26.547 3.491 1.00 39.66 212 GLU A O 1
ATOM 1625 N N . ASP A 1 213 ? 27.466 25.618 1.814 1.00 34.75 213 ASP A N 1
ATOM 1626 C CA . ASP A 1 213 ? 26.191 26.230 2.228 1.00 34.75 213 ASP A CA 1
ATOM 1627 C C . ASP A 1 213 ? 25.023 25.235 2.207 1.00 34.75 213 ASP A C 1
ATOM 1629 O O . ASP A 1 213 ? 24.440 24.898 1.176 1.00 34.75 213 ASP A O 1
ATOM 1633 N N . GLY A 1 214 ? 24.639 24.773 3.398 1.00 37.41 214 GLY A N 1
ATOM 1634 C CA . GLY A 1 214 ? 23.469 23.930 3.584 1.00 37.41 214 GLY A CA 1
ATOM 1635 C C . GLY A 1 214 ? 22.183 24.733 3.443 1.00 37.41 214 GLY A C 1
ATOM 1636 O O . GLY A 1 214 ? 21.728 25.280 4.439 1.00 37.41 214 GLY A O 1
ATOM 1637 N N . HIS A 1 215 ? 21.590 24.766 2.248 1.00 41.62 215 HIS A N 1
ATOM 1638 C CA . HIS A 1 215 ? 20.145 24.893 1.980 1.00 41.62 215 HIS A CA 1
ATOM 1639 C C . HIS A 1 215 ? 19.902 24.789 0.464 1.00 41.62 215 HIS A C 1
ATOM 1641 O O . HIS A 1 215 ? 20.097 25.762 -0.261 1.00 41.62 215 HIS A O 1
ATOM 1647 N N . THR A 1 216 ? 19.406 23.649 -0.024 1.00 34.22 216 THR A N 1
ATOM 1648 C CA . THR A 1 216 ? 18.895 23.536 -1.398 1.00 34.22 216 THR A CA 1
ATOM 1649 C C . THR A 1 216 ? 17.368 23.533 -1.434 1.00 34.22 216 THR A C 1
ATOM 1651 O O . THR A 1 216 ? 16.696 22.577 -1.052 1.00 34.22 216 THR A O 1
ATOM 1654 N N . ASN A 1 217 ? 16.817 24.639 -1.943 1.00 34.56 217 ASN A N 1
ATOM 1655 C CA . ASN A 1 217 ? 15.465 24.716 -2.491 1.00 34.56 217 ASN A CA 1
ATOM 1656 C C . ASN A 1 217 ? 15.497 24.155 -3.921 1.00 34.56 217 ASN A C 1
ATOM 1658 O O . ASN A 1 217 ? 15.635 24.905 -4.885 1.00 34.56 217 ASN A O 1
ATOM 1662 N N . GLY A 1 218 ? 15.393 22.833 -4.056 1.00 34.94 218 GLY A N 1
ATOM 1663 C CA . GLY A 1 218 ? 15.037 22.209 -5.329 1.00 34.94 218 GLY A CA 1
ATOM 1664 C C . GLY A 1 218 ? 13.535 22.363 -5.561 1.00 34.94 218 GLY A C 1
ATOM 1665 O O . GLY A 1 218 ? 12.737 21.918 -4.734 1.00 34.94 218 GLY A O 1
ATOM 1666 N N . VAL A 1 219 ? 13.143 23.017 -6.653 1.00 33.81 219 VAL A N 1
ATOM 1667 C CA . VAL A 1 219 ? 11.754 23.036 -7.127 1.00 33.81 219 VAL A CA 1
ATOM 1668 C C . VAL A 1 219 ? 11.449 21.636 -7.664 1.00 33.81 219 VAL A C 1
ATOM 1670 O O . VAL A 1 219 ? 11.892 21.279 -8.747 1.00 33.81 219 VAL A O 1
ATOM 1673 N N . TYR A 1 220 ? 10.752 20.822 -6.871 1.00 39.19 220 TYR A N 1
ATOM 1674 C CA . TYR A 1 220 ? 10.232 19.522 -7.299 1.00 39.19 220 TYR A CA 1
ATOM 1675 C C . TYR A 1 220 ? 8.785 19.718 -7.759 1.00 39.19 220 TYR A C 1
ATOM 1677 O O . TYR A 1 220 ? 7.876 19.666 -6.932 1.00 39.19 220 TYR A O 1
ATOM 1685 N N . ASP A 1 221 ? 8.576 19.962 -9.053 1.00 41.12 221 ASP A N 1
ATOM 1686 C CA . ASP A 1 221 ? 7.234 20.153 -9.637 1.00 41.12 221 ASP A CA 1
ATOM 1687 C C . ASP A 1 221 ? 6.512 18.815 -9.934 1.00 41.12 221 ASP A C 1
ATOM 1689 O O . ASP A 1 221 ? 5.384 18.795 -10.402 1.00 41.12 221 ASP A O 1
ATOM 1693 N N . ASP A 1 222 ? 7.127 17.669 -9.599 1.00 47.94 222 ASP A N 1
ATOM 1694 C CA . ASP A 1 222 ? 6.677 16.335 -10.046 1.00 47.94 222 ASP A CA 1
ATOM 1695 C C . ASP A 1 222 ? 6.549 15.306 -8.928 1.00 47.94 222 ASP A C 1
ATOM 1697 O O . ASP A 1 222 ? 6.909 14.128 -9.037 1.00 47.94 222 ASP A O 1
ATOM 1701 N N . THR A 1 223 ? 6.004 15.760 -7.807 1.00 50.19 223 THR A N 1
ATOM 1702 C CA . THR A 1 223 ? 5.568 14.858 -6.745 1.00 50.19 223 THR A CA 1
ATOM 1703 C C . THR A 1 223 ? 4.231 14.231 -7.126 1.00 50.19 223 THR A C 1
ATOM 1705 O O . THR A 1 223 ? 3.287 14.918 -7.506 1.00 50.19 223 THR A O 1
ATOM 1708 N N . LEU A 1 224 ? 4.084 12.914 -6.929 1.00 57.94 224 LEU A N 1
ATOM 1709 C CA . LEU A 1 224 ? 2.761 12.417 -6.548 1.00 57.94 224 LEU A CA 1
ATOM 1710 C C . LEU A 1 224 ? 2.411 13.187 -5.277 1.00 57.94 224 LEU A C 1
ATOM 1712 O O . LEU A 1 224 ? 3.036 12.942 -4.242 1.00 57.94 224 LEU A O 1
ATOM 1716 N N . THR A 1 225 ? 1.523 14.175 -5.414 1.00 68.94 225 THR A N 1
ATOM 1717 C CA . THR A 1 225 ? 1.223 15.147 -4.364 1.00 68.94 225 THR A CA 1
ATOM 1718 C C . THR A 1 225 ? 0.975 14.427 -3.051 1.00 68.94 225 THR A C 1
ATOM 1720 O O . THR A 1 225 ? 0.385 13.342 -3.019 1.00 68.94 225 THR A O 1
ATOM 1723 N N . LEU A 1 226 ? 1.497 15.010 -1.971 1.00 76.69 226 LEU A N 1
ATOM 1724 C CA . LEU A 1 226 ? 1.357 14.460 -0.632 1.00 76.69 226 LEU A CA 1
ATOM 1725 C C . LEU A 1 226 ? -0.117 14.127 -0.376 1.00 76.69 226 LEU A C 1
ATOM 1727 O O . LEU A 1 226 ? -0.979 15.007 -0.406 1.00 76.69 226 LEU A O 1
ATOM 1731 N N . HIS A 1 227 ? -0.405 12.851 -0.150 1.00 79.94 227 HIS A N 1
ATOM 1732 C CA . HIS A 1 227 ? -1.768 12.370 0.016 1.00 79.94 227 HIS A CA 1
ATOM 1733 C C . HIS A 1 227 ? -1.829 11.258 1.051 1.00 79.94 227 HIS A C 1
ATOM 1735 O O . HIS A 1 227 ? -0.823 10.714 1.498 1.00 79.94 227 HIS A O 1
ATOM 1741 N N . THR A 1 228 ? -3.051 10.917 1.435 1.00 84.62 228 THR A N 1
ATOM 1742 C CA . THR A 1 228 ? -3.330 9.792 2.317 1.00 84.62 228 THR A CA 1
ATOM 1743 C C . THR A 1 228 ? -4.367 8.906 1.660 1.00 84.62 228 THR A C 1
ATOM 1745 O O . THR A 1 228 ? -5.423 9.382 1.220 1.00 84.62 228 THR A O 1
ATOM 1748 N N . ASP A 1 229 ? -4.082 7.611 1.636 1.00 86.00 229 ASP A N 1
ATOM 1749 C CA . ASP A 1 229 ? -4.987 6.627 1.069 1.00 86.00 229 ASP A CA 1
ATOM 1750 C C . ASP A 1 229 ? -6.304 6.559 1.832 1.00 86.00 229 ASP A C 1
ATOM 1752 O O . ASP A 1 229 ? -6.371 6.682 3.057 1.00 86.00 229 ASP A O 1
ATOM 1756 N N . GLN A 1 230 ? -7.383 6.337 1.088 1.00 82.81 230 GLN A N 1
ATOM 1757 C CA . GLN A 1 230 ? -8.728 6.240 1.652 1.00 82.81 230 GLN A CA 1
ATOM 1758 C C . GLN A 1 230 ? -9.090 4.810 2.063 1.00 82.81 230 GLN A C 1
ATOM 1760 O O . GLN A 1 230 ? -10.141 4.614 2.660 1.00 82.81 230 GLN A O 1
ATOM 1765 N N . GLY A 1 231 ? -8.253 3.812 1.766 1.00 86.50 231 GLY A N 1
ATOM 1766 C CA . GLY A 1 231 ? -8.461 2.430 2.197 1.00 86.50 231 GLY A CA 1
ATOM 1767 C C . GLY A 1 231 ? -8.322 2.227 3.706 1.00 86.50 231 GLY A C 1
ATOM 1768 O O . GLY A 1 231 ? -8.073 3.162 4.467 1.00 86.50 231 GLY A O 1
ATOM 1769 N N . VAL A 1 232 ? -8.507 0.981 4.135 1.00 90.06 232 VAL A N 1
ATOM 1770 C CA . VAL A 1 232 ? -8.207 0.494 5.489 1.00 90.06 232 VAL A CA 1
ATOM 1771 C C . VAL A 1 232 ? -6.692 0.526 5.683 1.00 90.06 232 VAL A C 1
ATOM 1773 O O . VAL A 1 232 ? -6.190 1.226 6.558 1.00 90.06 232 VAL A O 1
ATOM 1776 N N . PHE A 1 233 ? -5.970 -0.155 4.794 1.00 94.69 233 PHE A N 1
ATOM 1777 C CA . PHE A 1 233 ? -4.525 -0.059 4.628 1.00 94.69 233 PHE A CA 1
ATOM 1778 C C . PHE A 1 233 ? -4.127 -0.423 3.187 1.00 94.69 233 PHE A C 1
ATOM 1780 O O . PHE A 1 233 ? -4.919 -1.001 2.432 1.00 94.69 233 PHE A O 1
ATOM 1787 N N . LEU A 1 234 ? -2.901 -0.072 2.805 1.00 94.44 234 LEU A N 1
ATOM 1788 C CA . LEU A 1 234 ? -2.264 -0.402 1.531 1.00 94.44 234 LEU A CA 1
ATOM 1789 C C . LEU A 1 234 ? -1.029 -1.265 1.800 1.00 94.44 234 LEU A C 1
ATOM 1791 O O . LEU A 1 234 ? -0.212 -0.938 2.658 1.00 94.44 234 LEU A O 1
ATOM 1795 N N . LEU A 1 235 ? -0.889 -2.357 1.051 1.00 96.19 235 LEU A N 1
ATOM 1796 C CA . LEU A 1 235 ? 0.367 -3.094 0.946 1.00 96.19 235 LEU A CA 1
ATOM 1797 C C . LEU A 1 235 ? 1.097 -2.655 -0.315 1.00 96.19 235 LEU A C 1
ATOM 1799 O O . LEU A 1 235 ? 0.498 -2.683 -1.387 1.00 96.19 235 LEU A O 1
ATOM 1803 N N . LEU A 1 236 ? 2.369 -2.285 -0.205 1.00 94.31 236 LEU A N 1
ATOM 1804 C CA . LEU A 1 236 ? 3.177 -1.778 -1.312 1.00 94.31 236 LEU A CA 1
ATOM 1805 C C . LEU A 1 236 ? 4.498 -2.541 -1.410 1.00 94.31 236 LEU A C 1
ATOM 1807 O O . LEU A 1 236 ? 5.287 -2.536 -0.470 1.00 94.31 236 LEU A O 1
ATOM 1811 N N . ILE A 1 237 ? 4.768 -3.179 -2.545 1.00 93.19 237 ILE A N 1
ATOM 1812 C CA . ILE A 1 237 ? 6.055 -3.836 -2.791 1.00 93.19 237 ILE A CA 1
ATOM 1813 C C . ILE A 1 237 ? 7.056 -2.785 -3.256 1.00 93.19 237 ILE A C 1
ATOM 1815 O O . ILE A 1 237 ? 6.840 -2.144 -4.288 1.00 93.19 237 ILE A O 1
ATOM 1819 N N . LEU A 1 238 ? 8.162 -2.663 -2.521 1.00 87.56 238 LEU A N 1
ATOM 1820 C CA . LEU A 1 238 ? 9.303 -1.834 -2.894 1.00 87.56 238 LEU A CA 1
ATOM 1821 C C . LEU A 1 238 ? 10.556 -2.698 -3.083 1.00 87.56 238 LEU A C 1
ATOM 1823 O O . LEU A 1 238 ? 10.825 -3.636 -2.321 1.00 87.56 238 LEU A O 1
ATOM 1827 N N . SER A 1 239 ? 11.327 -2.378 -4.122 1.00 85.19 239 SER A N 1
ATOM 1828 C CA . SER A 1 239 ? 12.587 -3.059 -4.421 1.00 85.19 239 SER A CA 1
ATOM 1829 C C . SER A 1 239 ? 13.699 -2.674 -3.436 1.00 85.19 239 SER A C 1
ATOM 1831 O O . SER A 1 239 ? 13.680 -1.565 -2.901 1.00 85.19 239 SER A O 1
ATOM 1833 N N . PRO A 1 240 ? 14.713 -3.538 -3.237 1.00 83.38 240 PRO A N 1
ATOM 1834 C CA . PRO A 1 240 ? 15.894 -3.193 -2.453 1.00 83.38 240 PRO A CA 1
ATOM 1835 C C . PRO A 1 240 ? 16.559 -1.923 -2.986 1.00 83.38 240 PRO A C 1
ATOM 1837 O O . PRO A 1 240 ? 16.739 -1.785 -4.197 1.00 83.38 240 PRO A O 1
ATOM 1840 N N . GLY A 1 241 ? 16.933 -1.011 -2.090 1.00 82.81 241 GLY A N 1
ATOM 1841 C CA . GLY A 1 241 ? 17.530 0.274 -2.454 1.00 82.81 241 GLY A CA 1
ATOM 1842 C C . GLY A 1 241 ? 16.547 1.327 -2.974 1.00 82.81 241 GLY A C 1
ATOM 1843 O O . GLY A 1 241 ? 17.004 2.384 -3.398 1.00 82.81 241 GLY A O 1
ATOM 1844 N N . ASP A 1 242 ? 15.231 1.079 -2.967 1.00 83.81 242 ASP A N 1
ATOM 1845 C CA . ASP A 1 242 ? 14.265 2.141 -3.264 1.00 83.81 242 ASP A CA 1
ATOM 1846 C C . ASP A 1 242 ? 14.277 3.196 -2.142 1.00 83.81 242 ASP A C 1
ATOM 1848 O O . ASP A 1 242 ? 14.180 2.863 -0.960 1.00 83.81 242 ASP A O 1
ATOM 1852 N N . SER A 1 243 ? 14.407 4.462 -2.538 1.00 83.75 243 SER A N 1
ATOM 1853 C CA . SER A 1 243 ? 14.409 5.651 -1.675 1.00 83.75 243 SER A CA 1
ATOM 1854 C C . SER A 1 243 ? 13.475 6.751 -2.202 1.00 83.75 243 SER A C 1
ATOM 1856 O O . SER A 1 243 ? 13.568 7.905 -1.792 1.00 83.75 243 SER A O 1
ATOM 1858 N N . ASN A 1 244 ? 12.598 6.414 -3.154 1.00 83.75 244 ASN A N 1
ATOM 1859 C CA . ASN A 1 244 ? 11.715 7.361 -3.844 1.00 83.75 244 ASN A CA 1
ATOM 1860 C C . ASN A 1 244 ? 10.372 7.555 -3.127 1.00 83.75 244 ASN A C 1
ATOM 1862 O O . ASN A 1 244 ? 9.540 8.352 -3.559 1.00 83.75 244 ASN A O 1
ATOM 1866 N N . PHE A 1 245 ? 10.116 6.788 -2.068 1.00 86.44 245 PHE A N 1
ATOM 1867 C CA . PHE A 1 245 ? 8.905 6.894 -1.264 1.00 86.44 245 PHE A CA 1
ATOM 1868 C C . PHE A 1 245 ? 9.176 7.800 -0.065 1.00 86.44 245 PHE A C 1
ATOM 1870 O O . PHE A 1 245 ? 10.099 7.543 0.699 1.00 86.44 245 PHE A O 1
ATOM 1877 N N . TYR A 1 246 ? 8.376 8.846 0.104 1.00 88.31 246 TYR A N 1
ATOM 1878 C CA . TYR A 1 246 ? 8.510 9.830 1.174 1.00 88.31 246 TYR A CA 1
ATOM 1879 C C . TYR A 1 246 ? 7.247 9.835 2.020 1.00 88.31 246 TYR A C 1
ATOM 1881 O O . TYR A 1 246 ? 6.147 9.692 1.488 1.00 88.31 246 TYR A O 1
ATOM 1889 N N . TYR A 1 247 ? 7.389 10.033 3.325 1.00 89.19 247 TYR A N 1
ATOM 1890 C CA . TYR A 1 247 ? 6.256 10.083 4.243 1.00 89.19 247 TYR A CA 1
ATOM 1891 C C . TYR A 1 247 ? 6.439 11.151 5.317 1.00 89.19 247 TYR A C 1
ATOM 1893 O O . TYR A 1 247 ? 7.559 11.577 5.589 1.00 89.19 247 TYR A O 1
ATOM 1901 N N . GLU A 1 248 ? 5.339 11.601 5.915 1.00 87.25 248 GLU A N 1
ATOM 1902 C CA . GLU A 1 248 ? 5.397 12.470 7.092 1.00 87.25 248 GLU A CA 1
ATOM 1903 C C . GLU A 1 248 ? 5.600 11.640 8.361 1.00 87.25 248 GLU A C 1
ATOM 1905 O O . GLU A 1 248 ? 4.730 10.845 8.742 1.00 87.25 248 GLU A O 1
ATOM 1910 N N . ASP A 1 249 ? 6.740 11.857 9.022 1.00 78.94 249 ASP A N 1
ATOM 1911 C CA . ASP A 1 249 ? 7.212 11.073 10.173 1.00 78.94 249 ASP A CA 1
ATOM 1912 C C . ASP A 1 249 ? 6.280 11.116 11.388 1.00 78.94 249 ASP A C 1
ATOM 1914 O O . ASP A 1 249 ? 6.258 10.208 12.218 1.00 78.94 249 ASP A O 1
ATOM 1918 N N . GLY A 1 250 ? 5.474 12.169 11.469 1.00 72.19 250 GLY A N 1
ATOM 1919 C CA . GLY A 1 250 ? 4.450 12.324 12.471 1.00 72.19 250 GLY A CA 1
ATOM 1920 C C . GLY A 1 250 ? 4.781 13.034 13.737 1.00 72.19 250 GLY A C 1
ATOM 1921 O O . GLY A 1 250 ? 3.860 13.349 14.493 1.00 72.19 250 GLY A O 1
ATOM 1922 N N . THR A 1 251 ? 6.049 13.335 13.915 1.00 73.75 251 THR A N 1
ATOM 1923 C CA . THR A 1 251 ? 6.523 14.262 14.932 1.00 73.75 251 THR A CA 1
ATOM 1924 C C . THR A 1 251 ? 6.677 15.657 14.328 1.00 73.75 251 THR A C 1
ATOM 1926 O O . THR A 1 251 ? 6.529 16.657 15.033 1.00 73.75 251 THR A O 1
ATOM 1929 N N . SER A 1 252 ? 6.890 15.735 13.013 1.00 71.94 252 SER A N 1
ATOM 1930 C CA . SER A 1 252 ? 7.033 16.954 12.237 1.00 71.94 252 SER A CA 1
ATOM 1931 C C . SER A 1 252 ? 6.251 16.872 10.917 1.00 71.94 252 SER A C 1
ATOM 1933 O O . SER A 1 252 ? 5.936 15.798 10.415 1.00 71.94 252 SER A O 1
ATOM 1935 N N . SER A 1 253 ? 5.936 18.020 10.313 1.00 73.44 253 SER A N 1
ATOM 1936 C CA . SER A 1 253 ? 5.416 18.078 8.931 1.00 73.44 253 SER A CA 1
ATOM 1937 C C . SER A 1 253 ? 6.531 17.902 7.889 1.00 73.44 253 SER A C 1
ATOM 1939 O O . SER A 1 253 ? 6.416 18.373 6.759 1.00 73.44 253 SER A O 1
ATOM 1941 N N . LYS A 1 254 ? 7.669 17.308 8.276 1.00 81.06 254 LYS A N 1
ATOM 1942 C CA . LYS A 1 254 ? 8.772 17.042 7.355 1.00 81.06 254 LYS A CA 1
ATOM 1943 C C . LYS A 1 254 ? 8.512 15.730 6.634 1.00 81.06 254 LYS A C 1
ATOM 1945 O O . LYS A 1 254 ? 8.107 14.739 7.233 1.00 81.06 254 LYS A O 1
ATOM 1950 N N . GLN A 1 255 ? 8.807 15.732 5.341 1.00 81.69 255 GLN A N 1
ATOM 1951 C CA . GLN A 1 255 ? 8.819 14.521 4.537 1.00 81.69 255 GLN A CA 1
ATOM 1952 C C . GLN A 1 255 ? 10.179 13.839 4.680 1.00 81.69 255 GLN A C 1
ATOM 1954 O O . GLN A 1 255 ? 11.207 14.442 4.365 1.00 81.69 255 GLN A O 1
ATOM 1959 N N . VAL A 1 256 ? 10.177 12.586 5.125 1.00 85.19 256 VAL A N 1
ATOM 1960 C CA . VAL A 1 256 ? 11.372 11.747 5.256 1.00 85.19 256 VAL A CA 1
ATOM 1961 C C . VAL A 1 256 ? 11.339 10.616 4.222 1.00 85.19 256 VAL A C 1
ATOM 1963 O O . VAL A 1 256 ? 10.261 10.082 3.943 1.00 85.19 256 VAL A O 1
ATOM 1966 N N . PRO A 1 257 ? 12.482 10.251 3.614 1.00 86.38 257 PRO A N 1
ATOM 1967 C CA . PRO A 1 257 ? 12.537 9.123 2.696 1.00 86.38 257 PRO A CA 1
ATOM 1968 C C . PRO A 1 257 ? 12.407 7.799 3.459 1.00 86.38 257 PRO A C 1
ATOM 1970 O O . PRO A 1 257 ? 13.055 7.576 4.483 1.00 86.38 257 PRO A O 1
ATOM 1973 N N . LEU A 1 258 ? 11.602 6.887 2.923 1.00 86.62 258 LEU A N 1
ATOM 1974 C CA . LEU A 1 2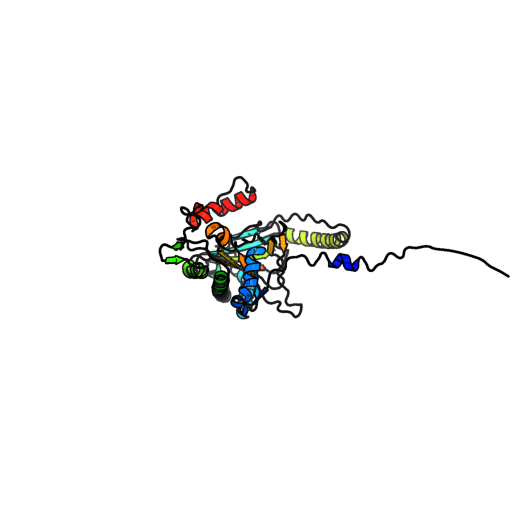58 ? 11.581 5.488 3.317 1.00 86.62 258 LEU A CA 1
ATOM 1975 C C . LEU A 1 258 ? 12.720 4.763 2.598 1.00 86.62 258 LEU A C 1
ATOM 1977 O O . LEU A 1 258 ? 12.614 4.447 1.414 1.00 86.62 258 LEU A O 1
ATOM 1981 N N . ASN A 1 259 ? 13.806 4.501 3.320 1.00 84.38 259 ASN A N 1
ATOM 1982 C CA . ASN A 1 259 ? 14.971 3.819 2.770 1.00 84.38 259 ASN A CA 1
ATOM 1983 C C . ASN A 1 259 ? 14.808 2.301 2.878 1.00 84.38 259 ASN A C 1
ATOM 1985 O O . ASN A 1 259 ? 14.870 1.747 3.977 1.00 84.38 259 ASN A O 1
ATOM 1989 N N . ILE A 1 260 ? 14.654 1.618 1.742 1.00 83.75 260 ILE A N 1
ATOM 1990 C CA . ILE A 1 260 ? 14.695 0.154 1.703 1.00 83.75 260 ILE A CA 1
ATOM 1991 C C . ILE A 1 260 ? 16.159 -0.302 1.626 1.00 83.75 260 ILE A C 1
ATOM 1993 O O . ILE A 1 260 ? 16.843 0.046 0.660 1.00 83.75 260 ILE A O 1
ATOM 1997 N N . PRO A 1 261 ? 16.670 -1.092 2.592 1.00 80.44 261 PRO A N 1
ATOM 1998 C CA . PRO A 1 261 ? 18.068 -1.515 2.600 1.00 80.44 261 PRO A CA 1
ATOM 1999 C C . PRO A 1 261 ? 18.486 -2.195 1.292 1.00 80.44 261 PRO A C 1
ATOM 2001 O O . PRO A 1 261 ? 17.772 -3.047 0.757 1.00 80.44 261 PRO A O 1
ATOM 2004 N N . SER A 1 262 ? 19.662 -1.837 0.777 1.00 75.19 262 SER A N 1
ATOM 2005 C CA . SER A 1 262 ? 20.238 -2.504 -0.389 1.00 75.19 262 SER A CA 1
ATOM 2006 C C . SER A 1 262 ? 20.875 -3.842 0.009 1.00 75.19 262 SER A C 1
ATOM 2008 O O . SER A 1 262 ? 21.449 -3.995 1.088 1.00 75.19 262 SER A O 1
ATOM 2010 N N . SER A 1 263 ? 20.821 -4.830 -0.884 1.00 63.81 263 SER A N 1
ATOM 2011 C CA . SER A 1 263 ? 21.420 -6.161 -0.689 1.00 63.81 263 SER A CA 1
ATOM 2012 C C . SER A 1 263 ? 22.956 -6.169 -0.651 1.00 63.81 263 SER A C 1
ATOM 2014 O O . SER A 1 263 ? 23.559 -7.209 -0.402 1.00 63.81 263 SER A O 1
ATOM 2016 N N . ALA A 1 264 ? 23.614 -5.033 -0.902 1.00 50.88 264 ALA A N 1
ATOM 2017 C CA . ALA A 1 264 ? 25.068 -4.939 -1.040 1.00 50.88 264 ALA A CA 1
ATOM 2018 C C . ALA A 1 264 ? 25.839 -4.995 0.299 1.00 50.88 264 ALA A C 1
ATOM 2020 O O . ALA A 1 264 ? 27.061 -5.114 0.290 1.00 50.88 264 ALA A O 1
ATOM 2021 N N . GLY A 1 265 ? 25.146 -4.930 1.444 1.00 45.75 265 GLY A N 1
ATOM 2022 C CA . GLY A 1 265 ? 25.753 -4.810 2.779 1.00 45.75 265 GLY A CA 1
ATOM 2023 C C . GLY A 1 265 ? 25.839 -6.089 3.622 1.00 45.75 265 GLY A C 1
ATOM 2024 O O . GLY A 1 265 ? 26.107 -5.990 4.814 1.00 45.75 265 GLY A O 1
ATOM 2025 N N . GLY A 1 266 ? 25.581 -7.279 3.067 1.00 37.00 266 GLY A N 1
ATOM 2026 C CA . GLY A 1 266 ? 25.683 -8.546 3.815 1.00 37.00 266 GLY A CA 1
ATOM 2027 C C . GLY A 1 266 ? 24.596 -8.794 4.878 1.00 37.00 266 GLY A C 1
ATOM 2028 O O . GLY A 1 266 ? 24.691 -9.776 5.608 1.00 37.00 266 GLY A O 1
ATOM 2029 N N . GLY A 1 267 ? 23.570 -7.939 4.957 1.00 48.66 267 GLY A N 1
ATOM 2030 C CA . GLY A 1 267 ? 22.335 -8.164 5.723 1.00 48.66 267 GLY A CA 1
ATOM 2031 C C . GLY A 1 267 ? 21.148 -8.546 4.828 1.00 48.66 267 GLY A C 1
ATOM 2032 O O . GLY A 1 267 ? 21.292 -8.578 3.606 1.00 48.66 267 GLY A O 1
ATOM 2033 N N . ASP A 1 268 ? 19.980 -8.796 5.438 1.00 55.28 268 ASP A N 1
ATOM 2034 C CA . ASP A 1 268 ? 18.676 -9.146 4.828 1.00 55.28 268 ASP A CA 1
ATOM 2035 C C . ASP A 1 268 ? 18.107 -8.064 3.868 1.00 55.28 268 ASP A C 1
ATOM 2037 O O . ASP A 1 268 ? 16.960 -7.622 3.991 1.00 55.28 268 ASP A O 1
ATOM 2041 N N . GLY A 1 269 ? 18.881 -7.611 2.879 1.00 58.31 269 GLY A N 1
ATOM 2042 C CA . GLY A 1 269 ? 18.495 -6.642 1.843 1.00 58.31 269 GLY A CA 1
ATOM 2043 C C . GLY A 1 269 ? 17.598 -7.245 0.759 1.00 58.31 269 GLY A C 1
ATOM 2044 O O . GLY A 1 269 ? 17.838 -7.075 -0.434 1.00 58.31 269 GLY A O 1
ATOM 2045 N N . GLY A 1 270 ? 16.596 -8.017 1.175 1.00 75.25 270 GLY A N 1
ATOM 2046 C CA . GLY A 1 270 ? 15.523 -8.513 0.318 1.00 75.25 270 GLY A CA 1
ATOM 2047 C C . GLY A 1 270 ? 14.430 -7.467 0.092 1.00 75.25 270 GLY A C 1
ATOM 2048 O O . GLY A 1 270 ? 14.392 -6.436 0.765 1.00 75.25 270 GLY A O 1
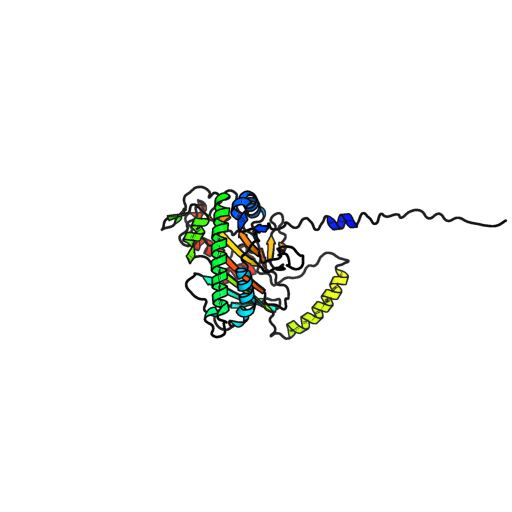ATOM 2049 N N . MET A 1 271 ? 13.514 -7.753 -0.841 1.00 85.56 271 MET A N 1
ATOM 2050 C CA . MET A 1 271 ? 12.308 -6.938 -1.030 1.00 85.56 271 MET A CA 1
ATOM 2051 C C . MET A 1 271 ? 11.568 -6.726 0.293 1.00 85.56 271 MET A C 1
ATOM 2053 O O . MET A 1 271 ? 11.641 -7.558 1.205 1.00 85.56 271 MET A O 1
ATOM 2057 N N . ARG A 1 272 ? 10.834 -5.620 0.373 1.00 90.94 272 ARG A N 1
ATOM 2058 C CA . ARG A 1 272 ? 9.953 -5.305 1.496 1.00 90.94 272 ARG A CA 1
ATOM 2059 C C . ARG A 1 272 ? 8.539 -5.087 0.982 1.00 90.94 272 ARG A C 1
ATOM 2061 O O . ARG A 1 272 ? 8.347 -4.532 -0.102 1.00 90.94 272 ARG A O 1
ATOM 2068 N N . VAL A 1 273 ? 7.561 -5.500 1.781 1.00 94.94 273 VAL A N 1
ATOM 2069 C CA . VAL A 1 273 ? 6.176 -5.049 1.624 1.00 94.94 273 VAL A CA 1
ATOM 2070 C C . VAL A 1 273 ? 5.932 -3.990 2.684 1.00 94.94 273 VAL A C 1
ATOM 2072 O O . VAL A 1 273 ? 5.964 -4.283 3.874 1.00 94.94 273 VAL A O 1
ATOM 2075 N N . VAL A 1 274 ? 5.728 -2.752 2.257 1.00 95.19 274 VAL A N 1
ATOM 2076 C CA . VAL A 1 274 ? 5.370 -1.637 3.132 1.00 95.19 274 VAL A CA 1
ATOM 2077 C C . VAL A 1 274 ? 3.882 -1.722 3.435 1.00 95.19 274 VAL A C 1
ATOM 2079 O O . VAL A 1 274 ? 3.072 -1.867 2.521 1.00 95.19 274 VAL A O 1
ATOM 2082 N N . VAL A 1 275 ? 3.527 -1.623 4.708 1.00 96.56 275 VAL A N 1
ATOM 2083 C CA . VAL A 1 275 ? 2.148 -1.569 5.183 1.00 96.56 275 VAL A CA 1
ATOM 2084 C C . VAL A 1 275 ? 1.841 -0.133 5.572 1.00 96.56 275 VAL A C 1
ATOM 2086 O O . VAL A 1 275 ? 2.436 0.395 6.506 1.00 96.56 275 VAL A O 1
ATOM 2089 N N . LEU A 1 276 ? 0.920 0.497 4.852 1.00 95.12 276 LEU A N 1
ATOM 2090 C CA . LEU A 1 276 ? 0.557 1.904 4.996 1.00 95.12 276 LEU A CA 1
ATOM 2091 C C . LEU A 1 276 ? -0.866 2.001 5.536 1.00 95.12 276 LEU A C 1
ATOM 2093 O O . LEU A 1 276 ? -1.798 1.463 4.936 1.00 95.12 276 LEU A O 1
ATOM 2097 N N . MET A 1 277 ? -1.056 2.678 6.663 1.00 95.00 277 MET A N 1
ATOM 2098 C CA . MET A 1 277 ? -2.385 2.858 7.243 1.00 95.00 277 MET A CA 1
ATOM 2099 C C . MET A 1 277 ? -3.174 3.920 6.476 1.00 95.00 277 MET A C 1
ATOM 2101 O O . MET A 1 277 ? -2.672 5.014 6.204 1.00 95.00 277 MET A O 1
ATOM 2105 N N . GLY A 1 278 ? -4.427 3.608 6.147 1.00 91.25 278 GLY A N 1
ATOM 2106 C CA . GLY A 1 278 ? -5.315 4.520 5.437 1.00 91.25 278 GLY A CA 1
ATOM 2107 C C . GLY A 1 278 ? -6.296 5.252 6.354 1.00 91.25 278 GLY A C 1
ATOM 2108 O O . GLY A 1 278 ? -6.454 4.952 7.541 1.00 91.25 278 GLY A O 1
ATOM 2109 N N . ASN A 1 279 ? -6.991 6.237 5.788 1.00 87.19 279 ASN A N 1
ATOM 2110 C CA . ASN A 1 279 ? -7.936 7.087 6.515 1.00 87.19 279 ASN A CA 1
ATOM 2111 C C . ASN A 1 279 ? -9.166 6.339 7.029 1.00 87.19 279 ASN A C 1
ATOM 2113 O O . ASN A 1 279 ? -9.789 6.793 7.987 1.00 87.19 279 ASN A O 1
ATOM 2117 N N . THR A 1 280 ? -9.534 5.208 6.424 1.00 85.12 280 THR A N 1
ATOM 2118 C CA . THR A 1 280 ? -10.768 4.506 6.793 1.00 85.12 280 THR A CA 1
ATOM 2119 C C . THR A 1 280 ? -10.763 4.039 8.248 1.00 85.12 280 THR A C 1
ATOM 2121 O O . THR A 1 280 ? -11.764 4.235 8.942 1.00 85.12 280 THR A O 1
ATOM 2124 N N . LEU A 1 281 ? -9.652 3.466 8.730 1.00 83.00 281 LEU A N 1
ATOM 2125 C CA . LEU A 1 281 ? -9.556 2.976 10.111 1.00 83.00 281 LEU A CA 1
ATOM 2126 C C . LEU A 1 281 ? -9.764 4.117 11.114 1.00 83.00 281 LEU A C 1
ATOM 2128 O O . LEU A 1 281 ? -10.591 4.006 12.016 1.00 83.00 281 LEU A O 1
ATOM 2132 N N . LYS A 1 282 ? -9.094 5.254 10.901 1.00 83.38 282 LYS A N 1
ATOM 2133 C CA . LYS A 1 282 ? -9.197 6.425 11.782 1.00 83.38 282 LYS A CA 1
ATOM 2134 C C . LYS A 1 282 ? -10.542 7.142 11.677 1.00 83.38 282 LYS A C 1
ATOM 2136 O O . LYS A 1 282 ? -11.152 7.463 12.691 1.00 83.38 282 LYS A O 1
ATOM 2141 N N . SER A 1 283 ? -10.961 7.475 10.460 1.00 71.88 283 SER A N 1
ATOM 2142 C CA . SER A 1 283 ? -12.007 8.474 10.214 1.00 71.88 283 SER A CA 1
ATOM 2143 C C . SER A 1 283 ? -13.380 7.883 9.943 1.00 71.88 283 SER A C 1
ATOM 2145 O O . SER A 1 283 ? -14.364 8.607 10.070 1.00 71.88 283 SER A O 1
ATOM 2147 N N . PHE A 1 284 ? -13.460 6.614 9.537 1.00 69.50 284 PHE A N 1
ATOM 2148 C CA . PHE A 1 284 ? -14.722 5.992 9.146 1.00 69.50 284 PHE A CA 1
ATOM 2149 C C . PHE A 1 284 ? -15.157 4.883 10.105 1.00 69.50 284 PHE A C 1
ATOM 2151 O O . PHE A 1 284 ? -16.354 4.764 10.366 1.00 69.50 284 PHE A O 1
ATOM 2158 N N . ILE A 1 285 ? -14.206 4.105 10.631 1.00 76.00 285 ILE A N 1
ATOM 2159 C CA . ILE A 1 285 ? -14.454 3.022 11.595 1.00 76.00 285 ILE A CA 1
ATOM 2160 C C . ILE A 1 285 ? -14.304 3.534 13.031 1.00 76.00 285 ILE A C 1
ATOM 2162 O O . ILE A 1 285 ? -15.200 3.321 13.837 1.00 76.00 285 ILE A O 1
ATOM 2166 N N . GLY A 1 286 ? -13.230 4.263 13.336 1.00 76.75 286 GLY A N 1
ATOM 2167 C CA . GLY A 1 286 ? -12.926 4.663 14.710 1.00 76.75 286 GLY A CA 1
ATOM 2168 C C . GLY A 1 286 ? -12.396 3.472 15.505 1.00 76.75 286 GLY A C 1
ATOM 2169 O O . GLY A 1 286 ? -13.096 2.484 15.737 1.00 76.75 286 GLY A O 1
ATOM 2170 N N . THR A 1 287 ? -11.123 3.545 15.875 1.00 84.50 287 THR A N 1
ATOM 2171 C CA . THR A 1 287 ? -10.434 2.469 16.579 1.00 84.50 287 THR A CA 1
ATOM 2172 C C . THR A 1 287 ? -9.800 2.985 17.857 1.00 84.50 287 THR A C 1
ATOM 2174 O O . THR A 1 287 ? -9.306 4.116 17.906 1.00 84.50 287 THR A O 1
ATOM 2177 N N . THR A 1 288 ? -9.723 2.107 18.851 1.00 85.94 288 THR A N 1
ATOM 2178 C CA . THR A 1 288 ? -8.913 2.283 20.050 1.00 85.94 288 THR A CA 1
ATOM 2179 C C . THR A 1 288 ? -7.804 1.214 20.071 1.00 85.94 288 THR A C 1
ATOM 2181 O O . THR A 1 288 ? -8.136 0.024 20.073 1.00 85.94 288 THR A O 1
ATOM 2184 N N . PRO A 1 289 ? -6.509 1.601 20.085 1.00 89.94 289 PRO A N 1
ATOM 2185 C CA . PRO A 1 289 ? -6.010 2.971 19.965 1.00 89.94 289 PRO A CA 1
ATOM 2186 C C . PRO A 1 289 ? -6.279 3.565 18.570 1.00 89.94 289 PRO A C 1
ATOM 2188 O O . PRO A 1 289 ? -6.549 2.853 17.599 1.00 89.94 289 PRO A O 1
ATOM 2191 N N . SER A 1 290 ? -6.210 4.894 18.479 1.00 88.69 290 SER A N 1
ATOM 2192 C CA . SER A 1 290 ? -6.419 5.610 17.219 1.00 88.69 290 SER A CA 1
ATOM 2193 C C . SER A 1 290 ? -5.273 5.310 16.254 1.00 88.69 290 SER A C 1
ATOM 2195 O O . SER A 1 290 ? -4.113 5.585 16.558 1.00 88.69 290 SER A O 1
ATOM 2197 N N . VAL A 1 291 ? -5.598 4.744 15.091 1.00 91.00 291 VAL A N 1
ATOM 2198 C CA . VAL A 1 291 ? -4.628 4.533 14.011 1.00 91.00 291 VAL A CA 1
ATOM 2199 C C . VAL A 1 291 ? -4.261 5.875 13.392 1.00 91.00 291 VAL A C 1
ATOM 2201 O O . VAL A 1 291 ? -5.112 6.750 13.216 1.00 91.00 291 VAL A O 1
ATOM 2204 N N . ARG A 1 292 ? -2.994 6.027 13.016 1.00 91.50 292 ARG A N 1
ATOM 2205 C CA . ARG A 1 292 ? -2.501 7.165 12.252 1.00 91.50 292 ARG A CA 1
ATOM 2206 C C . ARG A 1 292 ? -2.474 6.809 10.762 1.00 91.50 292 ARG A C 1
ATOM 2208 O O . ARG A 1 292 ? -1.671 5.975 10.367 1.00 91.50 292 ARG A O 1
ATOM 2215 N N . PRO A 1 293 ? -3.299 7.445 9.920 1.00 90.88 293 PRO A N 1
ATOM 2216 C CA . PRO A 1 293 ? -3.139 7.381 8.476 1.00 90.88 293 PRO A CA 1
ATOM 2217 C C . PRO A 1 293 ? -1.807 8.004 8.069 1.00 90.88 293 PRO A C 1
ATOM 2219 O O . PRO A 1 293 ? -1.410 8.991 8.691 1.00 90.88 293 PRO A O 1
ATOM 2222 N N . LEU A 1 294 ? -1.145 7.469 7.041 1.00 91.50 294 LEU A N 1
ATOM 2223 C CA . LEU A 1 294 ? 0.155 7.975 6.601 1.00 91.50 294 LEU A CA 1
ATOM 2224 C C . LEU A 1 294 ? 0.040 8.925 5.395 1.00 91.50 294 LEU A C 1
ATOM 2226 O O . LEU A 1 294 ? -0.234 8.460 4.282 1.00 91.50 294 LEU A O 1
ATOM 2230 N N . PRO A 1 295 ? 0.307 10.235 5.564 1.00 88.81 295 PRO A N 1
ATOM 2231 C CA . PRO A 1 295 ? 0.593 11.126 4.450 1.00 88.81 295 PRO A CA 1
ATOM 2232 C C . PRO A 1 295 ? 1.900 10.717 3.778 1.00 88.81 295 PRO A C 1
ATOM 2234 O O . PRO A 1 295 ? 2.942 10.625 4.432 1.00 88.81 295 PRO A O 1
ATOM 2237 N N . HIS A 1 296 ? 1.844 10.462 2.477 1.00 88.19 296 HIS A N 1
ATOM 2238 C CA . HIS A 1 296 ? 2.994 10.028 1.706 1.00 88.19 296 HIS A CA 1
ATOM 2239 C C . HIS A 1 296 ? 2.982 10.581 0.282 1.00 88.19 296 HIS A C 1
ATOM 2241 O O . HIS A 1 296 ? 1.963 11.038 -0.240 1.00 88.19 296 HIS A O 1
ATOM 2247 N N . ALA A 1 297 ? 4.160 10.567 -0.324 1.00 83.88 297 ALA A N 1
ATOM 2248 C CA . ALA A 1 297 ? 4.429 11.041 -1.666 1.00 83.88 297 ALA A CA 1
ATOM 2249 C C . ALA A 1 297 ? 5.455 10.122 -2.328 1.00 83.88 297 ALA A C 1
ATOM 2251 O O . ALA A 1 297 ? 6.269 9.473 -1.669 1.00 83.88 297 ALA A O 1
ATOM 2252 N N . VAL A 1 298 ? 5.444 10.094 -3.653 1.00 79.62 298 VAL A N 1
ATOM 2253 C CA . VAL A 1 298 ? 6.510 9.463 -4.430 1.00 79.62 298 VAL A CA 1
ATOM 2254 C C . VAL A 1 298 ? 7.238 10.570 -5.170 1.00 79.62 298 VAL A C 1
ATOM 2256 O O . VAL A 1 298 ? 6.601 11.348 -5.882 1.00 79.62 298 VAL A O 1
ATOM 2259 N N . ARG A 1 299 ? 8.557 10.634 -4.990 1.00 76.69 299 ARG A N 1
ATOM 2260 C CA . ARG A 1 299 ? 9.447 11.518 -5.745 1.00 76.69 299 ARG A CA 1
ATOM 2261 C C . ARG A 1 299 ? 10.266 10.658 -6.673 1.00 76.69 299 ARG A C 1
ATOM 2263 O O . ARG A 1 299 ? 10.958 9.758 -6.213 1.00 76.69 299 ARG A O 1
ATOM 2270 N N . MET A 1 300 ? 10.156 10.903 -7.964 1.00 67.69 300 MET A N 1
ATOM 2271 C CA . MET A 1 300 ? 10.923 10.148 -8.936 1.00 67.69 300 MET A CA 1
ATOM 2272 C C . MET A 1 300 ? 12.313 10.765 -9.067 1.00 67.69 300 MET A C 1
ATOM 2274 O O . MET A 1 300 ? 12.458 11.953 -9.328 1.00 67.69 300 MET A O 1
ATOM 2278 N N . GLY A 1 301 ? 13.346 9.955 -8.838 1.00 61.31 301 GLY A N 1
ATOM 2279 C CA . GLY A 1 301 ? 14.690 10.266 -9.304 1.00 61.31 301 GLY A CA 1
ATOM 2280 C C . GLY A 1 301 ? 14.857 9.868 -10.770 1.00 61.31 301 GLY A C 1
ATOM 2281 O O . GLY A 1 301 ? 14.285 8.870 -11.225 1.00 61.31 301 GLY A O 1
ATOM 2282 N N . VAL A 1 302 ? 15.700 10.601 -11.497 1.00 57.06 302 VAL A N 1
ATOM 2283 C CA . VAL A 1 302 ? 16.105 10.248 -12.862 1.00 57.06 302 VAL A CA 1
ATOM 2284 C C . VAL A 1 302 ? 16.844 8.907 -12.822 1.00 57.06 302 VAL A C 1
ATOM 2286 O O . VAL A 1 302 ? 18.016 8.831 -12.454 1.00 57.06 302 VAL A O 1
ATOM 2289 N N . THR A 1 303 ? 16.164 7.821 -13.191 1.00 60.28 303 THR A N 1
ATOM 2290 C CA . THR A 1 303 ? 16.754 6.476 -13.241 1.00 60.28 303 THR A CA 1
ATOM 2291 C C . THR A 1 303 ? 16.682 5.914 -14.656 1.00 60.28 303 THR A C 1
ATOM 2293 O O . THR A 1 303 ? 15.726 6.131 -15.396 1.00 60.28 303 THR A O 1
ATOM 2296 N N . SER A 1 304 ? 17.730 5.197 -15.070 1.00 60.50 304 SER A N 1
ATOM 2297 C CA . SER A 1 304 ? 17.797 4.554 -16.391 1.00 60.50 304 SER A CA 1
ATOM 2298 C C . SER A 1 304 ? 16.998 3.248 -16.467 1.00 60.50 304 SER A C 1
ATOM 2300 O O . SER A 1 304 ? 16.798 2.703 -17.552 1.00 60.50 304 SER A O 1
ATOM 2302 N N . THR A 1 305 ? 16.544 2.734 -15.324 1.00 68.12 305 THR A N 1
ATOM 2303 C CA . THR A 1 305 ? 15.806 1.478 -15.197 1.00 68.12 305 THR A CA 1
ATOM 2304 C C . THR A 1 305 ? 14.337 1.743 -14.875 1.00 68.12 305 THR A C 1
ATOM 2306 O O . THR A 1 305 ? 14.073 2.538 -13.976 1.00 68.12 305 THR A O 1
ATOM 2309 N N . PRO A 1 306 ? 13.379 1.051 -15.522 1.00 73.62 306 PRO A N 1
ATOM 2310 C CA . PRO A 1 306 ? 11.973 1.148 -15.151 1.00 73.62 306 PRO A CA 1
ATOM 2311 C C . PRO A 1 306 ? 11.764 0.822 -13.669 1.00 73.62 306 PRO A C 1
ATOM 2313 O O . PRO A 1 306 ? 12.192 -0.236 -13.198 1.00 73.62 306 PRO A O 1
ATOM 2316 N N . ARG A 1 307 ? 11.081 1.706 -12.943 1.00 81.56 307 ARG A N 1
ATOM 2317 C CA . ARG A 1 307 ? 10.658 1.462 -11.563 1.00 81.56 307 ARG A CA 1
ATOM 2318 C C . ARG A 1 307 ? 9.231 0.935 -11.572 1.00 81.56 307 ARG A C 1
ATOM 2320 O O . ARG A 1 307 ? 8.321 1.584 -12.084 1.00 81.56 307 ARG A O 1
ATOM 2327 N N . LEU A 1 308 ? 9.040 -0.243 -10.994 1.00 85.25 308 LEU A N 1
ATOM 2328 C CA . LEU A 1 308 ? 7.722 -0.807 -10.736 1.00 85.25 308 LEU A CA 1
ATOM 2329 C C . LEU A 1 308 ? 7.299 -0.435 -9.316 1.00 85.25 308 LEU A C 1
ATOM 2331 O O . LEU A 1 308 ? 8.091 -0.510 -8.389 1.00 85.25 308 LEU A O 1
ATOM 2335 N N . VAL A 1 309 ? 6.041 -0.064 -9.145 1.00 86.44 309 VAL A N 1
ATOM 2336 C CA . VAL A 1 309 ? 5.391 0.015 -7.843 1.00 86.44 309 VAL A CA 1
ATOM 2337 C C . VAL A 1 309 ? 4.128 -0.819 -7.950 1.00 86.44 309 VAL A C 1
ATOM 2339 O O . VAL A 1 309 ? 3.243 -0.503 -8.746 1.00 86.44 309 VAL A O 1
ATOM 2342 N N . PHE A 1 310 ? 4.067 -1.904 -7.184 1.00 89.88 310 PHE A N 1
ATOM 2343 C CA . PHE A 1 310 ? 2.898 -2.773 -7.124 1.00 89.88 310 PHE A CA 1
ATOM 2344 C C . PHE A 1 310 ? 2.336 -2.712 -5.713 1.00 89.88 310 PHE A C 1
ATOM 2346 O O . PHE A 1 310 ? 3.022 -3.084 -4.762 1.00 89.88 310 PHE A O 1
ATOM 2353 N N . GLY A 1 311 ? 1.088 -2.282 -5.577 1.00 91.56 311 GLY A N 1
ATOM 2354 C CA . GLY A 1 311 ? 0.389 -2.305 -4.305 1.00 91.56 311 GLY A CA 1
ATOM 2355 C C . GLY A 1 311 ? -1.031 -2.839 -4.396 1.00 91.56 311 GLY A C 1
ATOM 2356 O O . GLY A 1 311 ? -1.622 -2.903 -5.474 1.00 91.56 311 GLY A O 1
ATOM 2357 N N . ARG A 1 312 ? -1.578 -3.215 -3.242 1.00 91.12 312 ARG A N 1
ATOM 2358 C CA . ARG A 1 312 ? -2.970 -3.633 -3.070 1.00 91.12 312 ARG A CA 1
ATOM 2359 C C . ARG A 1 312 ? -3.595 -2.875 -1.910 1.00 91.12 312 ARG A C 1
ATOM 2361 O O . ARG A 1 312 ? -3.160 -3.006 -0.766 1.00 91.12 312 ARG A O 1
ATOM 2368 N N . MET A 1 313 ? -4.611 -2.079 -2.219 1.00 90.25 313 MET A N 1
ATOM 2369 C CA . MET A 1 313 ? -5.377 -1.312 -1.247 1.00 90.25 313 MET A CA 1
ATOM 2370 C C . MET A 1 313 ? -6.586 -2.121 -0.779 1.00 90.25 313 MET A C 1
ATOM 2372 O O . MET A 1 313 ? -7.444 -2.514 -1.580 1.00 90.25 313 MET A O 1
ATOM 2376 N N . PHE A 1 314 ? -6.680 -2.322 0.531 1.00 90.12 314 PHE A N 1
ATOM 2377 C CA . PHE A 1 314 ? -7.796 -3.011 1.165 1.00 90.12 314 PHE A CA 1
ATOM 2378 C C . PHE A 1 314 ? -8.888 -1.996 1.487 1.00 90.12 314 PHE A C 1
ATOM 2380 O O . PHE A 1 314 ? -8.708 -1.095 2.302 1.00 90.12 314 PHE A O 1
ATOM 2387 N N . LEU A 1 315 ? -10.017 -2.100 0.790 1.00 85.69 315 LEU A N 1
ATOM 2388 C CA . LEU A 1 315 ? -11.175 -1.224 0.960 1.00 85.69 315 LEU A CA 1
ATOM 2389 C C . LEU A 1 315 ? -12.255 -1.863 1.829 1.00 85.69 315 LEU A C 1
ATOM 2391 O O . LEU A 1 315 ? -12.411 -3.082 1.842 1.00 85.69 315 LEU A O 1
ATOM 2395 N N . LEU A 1 316 ? -13.068 -1.012 2.455 1.00 80.62 316 LEU A N 1
ATOM 2396 C CA . LEU A 1 316 ? -14.340 -1.432 3.027 1.00 80.62 316 LEU A CA 1
ATOM 2397 C C . LEU A 1 316 ? -15.290 -1.961 1.942 1.00 80.62 316 LEU A C 1
ATOM 2399 O O . LEU A 1 316 ? -15.340 -1.398 0.839 1.00 80.62 316 LEU A O 1
ATOM 2403 N N . PRO A 1 317 ? -16.124 -2.968 2.259 1.00 76.31 317 PRO A N 1
ATOM 2404 C CA . PRO A 1 317 ? -17.229 -3.354 1.398 1.00 76.31 317 PRO A CA 1
ATOM 2405 C C . PRO A 1 317 ? -18.121 -2.149 1.081 1.00 76.31 317 PRO A C 1
ATOM 2407 O O . PRO A 1 317 ? -18.448 -1.350 1.956 1.00 76.31 317 PRO A O 1
ATOM 2410 N N . ALA A 1 318 ? -18.590 -2.025 -0.162 1.00 72.50 318 ALA A N 1
ATOM 2411 C CA . ALA A 1 318 ? -19.419 -0.884 -0.573 1.00 72.50 318 ALA A CA 1
ATOM 2412 C C . ALA A 1 318 ? -20.729 -0.743 0.233 1.00 72.50 318 ALA A C 1
ATOM 2414 O O . ALA A 1 318 ? -21.280 0.354 0.331 1.00 72.50 318 ALA A O 1
ATOM 2415 N N . ALA A 1 319 ? -21.221 -1.848 0.803 1.00 71.62 319 ALA A N 1
ATOM 2416 C CA . ALA A 1 319 ? -22.404 -1.886 1.659 1.00 71.62 319 ALA A CA 1
ATOM 2417 C C . ALA A 1 319 ? -22.133 -1.441 3.110 1.00 71.62 319 ALA A C 1
ATOM 2419 O O . ALA A 1 319 ? -23.075 -1.373 3.902 1.00 71.62 319 ALA A O 1
ATOM 2420 N N . PHE A 1 320 ? -20.877 -1.148 3.463 1.00 73.94 320 PHE A N 1
ATOM 2421 C CA . PHE A 1 320 ? -20.477 -0.744 4.806 1.00 73.94 320 PHE A CA 1
ATOM 2422 C C . PHE A 1 320 ? -21.051 0.624 5.175 1.00 73.94 320 PHE A C 1
ATOM 2424 O O . PHE A 1 320 ? -21.031 1.583 4.390 1.00 73.94 320 PHE A O 1
ATOM 2431 N N . LYS A 1 321 ? -21.564 0.698 6.403 1.00 70.56 321 LYS A N 1
ATOM 2432 C CA . LYS A 1 321 ? -22.120 1.902 7.020 1.00 70.56 321 LYS A CA 1
ATOM 2433 C C . LYS A 1 321 ? -21.260 2.272 8.217 1.00 70.56 321 LYS A C 1
ATOM 2435 O O . LYS A 1 321 ? -20.894 1.394 8.987 1.00 70.56 321 LYS A O 1
ATOM 2440 N N . SER A 1 322 ? -20.940 3.555 8.369 1.00 67.12 322 SER A N 1
ATOM 2441 C CA . SER A 1 322 ? -20.050 3.990 9.447 1.00 67.12 322 SER A CA 1
ATOM 2442 C C . SER A 1 322 ? -20.653 3.697 10.833 1.00 67.12 322 SER A C 1
ATOM 2444 O O . SER A 1 322 ? -21.830 4.009 11.052 1.00 67.12 322 SER A O 1
ATOM 2446 N N . PRO A 1 323 ? -19.867 3.161 11.786 1.00 63.69 323 PRO A N 1
ATOM 2447 C CA . PRO A 1 323 ? -20.247 3.109 13.200 1.00 63.69 323 PRO A CA 1
ATOM 2448 C C . PRO A 1 323 ? -20.292 4.498 13.861 1.00 63.69 323 PRO A C 1
ATOM 2450 O O . PRO A 1 323 ? -21.004 4.682 14.853 1.00 63.69 323 PRO A O 1
ATOM 2453 N N . ILE A 1 324 ? -19.591 5.498 13.310 1.00 60.78 324 ILE A N 1
ATOM 2454 C CA . ILE A 1 324 ? -19.467 6.830 13.910 1.00 60.78 324 ILE A CA 1
ATOM 2455 C C . ILE A 1 324 ? -20.828 7.546 13.865 1.00 60.78 324 ILE A C 1
ATOM 2457 O O . ILE A 1 324 ? -21.375 7.746 12.777 1.00 60.78 324 ILE A O 1
ATOM 2461 N N . PRO A 1 325 ? -21.379 8.005 15.010 1.00 58.28 325 PRO A N 1
ATOM 2462 C CA . PRO A 1 325 ? -22.710 8.615 15.088 1.00 58.28 325 PRO A CA 1
ATOM 2463 C C . PRO A 1 325 ? -22.969 9.749 14.091 1.00 58.28 325 PRO A C 1
ATOM 2465 O O . PRO A 1 325 ? -24.068 9.834 13.548 1.00 58.28 325 PRO A O 1
ATOM 2468 N N . ALA A 1 326 ? -21.959 10.579 13.817 1.00 58.84 326 ALA A N 1
ATOM 2469 C CA . ALA A 1 326 ? -22.049 11.687 12.865 1.00 58.84 326 ALA A CA 1
ATOM 2470 C C . ALA A 1 326 ? -22.122 11.234 11.393 1.00 58.84 326 ALA A C 1
ATOM 2472 O O . ALA A 1 326 ? -22.616 11.978 10.550 1.00 58.84 326 ALA A O 1
ATOM 2473 N N . LEU A 1 327 ? -21.660 10.018 11.083 1.00 63.62 327 LEU A N 1
ATOM 2474 C CA . LEU A 1 327 ? -21.574 9.465 9.729 1.00 63.62 327 LEU A CA 1
ATOM 2475 C C . LEU A 1 327 ? -22.581 8.329 9.474 1.00 63.62 327 LEU A C 1
ATOM 2477 O O . LEU A 1 327 ? -22.579 7.751 8.390 1.00 63.62 327 LEU A O 1
ATOM 2481 N N . LYS A 1 328 ? -23.489 8.029 10.419 1.00 62.09 328 LYS A N 1
ATOM 2482 C CA . LYS A 1 328 ? -24.474 6.926 10.318 1.00 62.09 328 LYS A CA 1
ATOM 2483 C C . LYS A 1 328 ? -25.368 6.970 9.066 1.00 62.09 328 LYS A C 1
ATOM 2485 O O . LYS A 1 328 ? -25.904 5.936 8.670 1.00 62.09 328 LYS A O 1
ATOM 2490 N N . SER A 1 329 ? -25.551 8.138 8.445 1.00 65.00 329 SER A N 1
ATOM 2491 C CA . SER A 1 329 ? -26.334 8.311 7.209 1.00 65.00 329 SER A CA 1
ATOM 2492 C C . SER A 1 329 ? -25.510 8.203 5.919 1.00 65.00 329 SER A C 1
ATOM 2494 O O . SER A 1 329 ? -26.094 8.194 4.834 1.00 65.00 329 SER A O 1
ATOM 2496 N N . MET A 1 330 ? -24.180 8.105 6.015 1.00 67.81 330 MET A N 1
ATOM 2497 C CA . MET A 1 330 ? -23.257 8.091 4.882 1.00 67.81 330 MET A CA 1
ATOM 2498 C C . MET A 1 330 ? -22.640 6.694 4.704 1.00 67.81 330 MET A C 1
ATOM 2500 O O . MET A 1 330 ? -22.036 6.126 5.611 1.00 67.81 330 MET A O 1
ATOM 2504 N N . THR A 1 331 ? -22.794 6.120 3.512 1.00 70.75 331 THR A N 1
ATOM 2505 C CA . THR A 1 331 ? -22.112 4.879 3.098 1.00 70.75 331 THR A CA 1
ATOM 2506 C C . THR A 1 331 ? -20.641 5.142 2.782 1.00 70.75 331 THR A C 1
ATOM 2508 O O . THR A 1 331 ? -20.280 6.263 2.414 1.00 70.75 331 THR A O 1
ATOM 2511 N N . PHE A 1 332 ? -19.798 4.102 2.829 1.00 69.50 332 PHE A N 1
ATOM 2512 C CA . PHE A 1 332 ? -18.391 4.225 2.423 1.00 69.50 332 PHE A CA 1
ATOM 2513 C C . PHE A 1 332 ? -18.247 4.823 1.014 1.00 69.50 332 PHE A C 1
ATOM 2515 O O . PHE A 1 332 ? -17.468 5.748 0.804 1.00 69.50 332 PHE A O 1
ATOM 2522 N N . LYS A 1 333 ? -19.084 4.385 0.062 1.00 72.56 333 LYS A N 1
ATOM 2523 C CA . LYS A 1 333 ? -19.116 4.950 -1.295 1.00 72.56 333 LYS A CA 1
ATOM 2524 C C . LYS A 1 333 ? -19.345 6.466 -1.278 1.00 72.56 333 LYS A C 1
ATOM 2526 O O . LYS A 1 333 ? -18.598 7.194 -1.919 1.00 72.56 333 LYS A O 1
ATOM 2531 N N . GLN A 1 334 ? -20.340 6.945 -0.536 1.00 72.19 334 GLN A N 1
ATOM 2532 C CA . GLN A 1 334 ? -20.637 8.379 -0.445 1.00 72.19 334 GLN A CA 1
ATOM 2533 C C . GLN A 1 334 ? -19.504 9.162 0.223 1.00 72.19 334 GLN A C 1
ATOM 2535 O O . GLN A 1 334 ? -19.195 10.261 -0.222 1.00 72.19 334 GLN A O 1
ATOM 2540 N N . TRP A 1 335 ? -18.860 8.591 1.239 1.00 71.88 335 TRP A N 1
ATOM 2541 C CA . TRP A 1 335 ? -17.709 9.210 1.893 1.00 71.88 335 TRP A CA 1
ATOM 2542 C C . TRP A 1 335 ? -16.497 9.302 0.963 1.00 71.88 335 TRP A C 1
ATOM 2544 O O . TRP A 1 335 ? -15.924 10.378 0.812 1.00 71.88 335 TRP A O 1
ATOM 2554 N N . THR A 1 336 ? -16.170 8.222 0.245 1.00 68.31 336 THR A N 1
ATOM 2555 C CA . THR A 1 336 ? -15.101 8.253 -0.767 1.00 68.31 336 THR A CA 1
ATOM 2556 C C . THR A 1 336 ? -15.408 9.234 -1.895 1.00 68.31 336 THR A C 1
ATOM 2558 O O . THR A 1 336 ? -14.516 9.942 -2.337 1.00 68.31 336 THR A O 1
ATOM 2561 N N . GLN A 1 337 ? -16.671 9.345 -2.321 1.00 70.44 337 GLN A N 1
ATOM 2562 C CA . GLN A 1 337 ? -17.085 10.342 -3.308 1.00 70.44 337 GLN A CA 1
ATOM 2563 C C . GLN A 1 337 ? -16.967 11.764 -2.757 1.00 70.44 337 GLN A C 1
ATOM 2565 O O . GLN A 1 337 ? -16.515 12.644 -3.476 1.00 70.44 337 GLN A O 1
ATOM 2570 N N . ALA A 1 338 ? -17.303 11.989 -1.485 1.00 68.06 338 ALA A N 1
ATOM 2571 C CA . ALA A 1 338 ? -17.122 13.282 -0.833 1.00 68.06 338 ALA A CA 1
ATOM 2572 C C . ALA A 1 338 ? -15.640 13.675 -0.721 1.00 68.06 338 ALA A C 1
ATOM 2574 O O . ALA A 1 338 ? -15.313 14.846 -0.878 1.00 68.06 338 ALA A O 1
ATOM 2575 N N . ALA A 1 339 ? -14.735 12.711 -0.527 1.00 64.62 339 ALA A N 1
ATOM 2576 C CA . ALA A 1 339 ? -13.291 12.958 -0.542 1.00 64.62 339 ALA A CA 1
ATOM 2577 C C . ALA A 1 339 ? -12.762 13.398 -1.924 1.00 64.62 339 ALA A C 1
ATOM 2579 O O . ALA A 1 339 ? -11.716 14.041 -1.999 1.00 64.62 339 ALA A O 1
ATOM 2580 N N . LEU A 1 340 ? -13.492 13.089 -3.002 1.00 65.75 340 LEU A N 1
ATOM 2581 C CA . LEU A 1 340 ? -13.195 13.522 -4.373 1.00 65.75 340 LEU A CA 1
ATOM 2582 C C . LEU A 1 340 ? -13.834 14.874 -4.719 1.00 65.75 340 LEU A C 1
ATOM 2584 O O . LEU A 1 340 ? -13.573 15.419 -5.788 1.00 65.75 340 LEU A O 1
ATOM 2588 N N . ILE A 1 341 ? -14.650 15.444 -3.828 1.00 71.00 341 ILE A N 1
ATOM 2589 C CA . ILE A 1 341 ? -15.165 16.801 -3.995 1.00 71.00 341 ILE A CA 1
ATOM 2590 C C . ILE A 1 341 ? -14.062 17.776 -3.542 1.00 71.00 341 ILE A C 1
ATOM 2592 O O . ILE A 1 341 ? -13.537 17.638 -2.430 1.00 71.00 341 ILE A O 1
ATOM 2596 N N . PRO A 1 342 ? -13.673 18.749 -4.385 1.00 65.19 342 PRO A N 1
ATOM 2597 C CA . PRO A 1 342 ? -12.766 19.815 -3.978 1.00 65.19 342 PRO A CA 1
ATOM 2598 C C . PRO A 1 342 ? -13.333 20.593 -2.795 1.00 65.19 342 PRO A C 1
ATOM 2600 O O . PRO A 1 342 ? -14.527 20.896 -2.767 1.00 65.19 342 PRO A O 1
ATOM 2603 N N . ARG A 1 343 ? -12.477 20.932 -1.842 1.00 69.56 343 ARG A N 1
ATOM 2604 C CA . ARG A 1 343 ? -12.793 21.815 -0.721 1.00 69.56 343 ARG A CA 1
ATOM 2605 C C . ARG A 1 343 ? -12.326 23.231 -1.032 1.00 69.56 343 ARG A C 1
ATOM 2607 O O . ARG A 1 343 ? -11.432 23.426 -1.852 1.00 69.56 343 ARG A O 1
ATOM 2614 N N . ASP A 1 344 ? -12.916 24.202 -0.343 1.00 64.12 344 ASP A N 1
ATOM 2615 C CA . ASP A 1 344 ? -12.596 25.624 -0.517 1.00 64.12 344 ASP A CA 1
ATOM 2616 C C . ASP A 1 344 ? -11.154 25.972 -0.096 1.00 64.12 344 ASP A C 1
ATOM 2618 O O . ASP A 1 344 ? -10.633 27.009 -0.497 1.00 64.12 344 ASP A O 1
ATOM 2622 N N . ASP A 1 345 ? -10.512 25.112 0.701 1.00 66.25 345 ASP A N 1
ATOM 2623 C CA . ASP A 1 345 ? -9.126 25.227 1.165 1.00 66.25 345 ASP A CA 1
ATOM 2624 C C . ASP A 1 345 ? -8.128 24.357 0.380 1.00 66.25 345 ASP A C 1
ATOM 2626 O O . ASP A 1 345 ? -6.928 24.407 0.659 1.00 66.25 345 ASP A O 1
ATOM 2630 N N . ASP A 1 346 ? -8.583 23.568 -0.599 1.00 48.94 346 ASP A N 1
ATOM 2631 C CA . ASP A 1 346 ? -7.668 22.812 -1.452 1.00 48.94 346 ASP A CA 1
ATOM 2632 C C . ASP A 1 346 ? -6.875 23.782 -2.351 1.00 48.94 346 ASP A C 1
ATOM 2634 O O . ASP A 1 346 ? -7.427 24.736 -2.907 1.00 48.94 346 ASP A O 1
ATOM 2638 N N . SER A 1 347 ? -5.580 23.510 -2.560 1.00 58.09 347 SER A N 1
ATOM 2639 C CA . SER A 1 347 ? -4.825 24.191 -3.619 1.00 58.09 347 SER A CA 1
ATOM 2640 C C . SER A 1 347 ? -5.482 23.935 -4.981 1.00 58.09 347 SER A C 1
ATOM 2642 O O . SER A 1 347 ? -6.149 22.915 -5.171 1.00 58.09 347 SER A O 1
ATOM 2644 N N . GLU A 1 348 ? -5.285 24.828 -5.958 1.00 52.44 348 GLU A N 1
ATOM 2645 C CA . GLU A 1 348 ? -5.874 24.650 -7.296 1.00 52.44 348 GLU A CA 1
ATOM 2646 C C . GLU A 1 348 ? -5.496 23.303 -7.928 1.00 52.44 348 GLU A C 1
ATOM 2648 O O . GLU A 1 348 ? -6.327 22.675 -8.583 1.00 52.44 348 GLU A O 1
ATOM 2653 N N . GLU A 1 349 ? -4.285 22.814 -7.666 1.00 42.72 349 GLU A N 1
ATOM 2654 C CA . GLU A 1 349 ? -3.795 21.518 -8.134 1.00 42.72 349 GLU A CA 1
ATOM 2655 C C . GLU A 1 349 ? -4.529 20.337 -7.473 1.00 42.72 349 GLU A C 1
ATOM 2657 O O . GLU A 1 349 ? -5.011 19.437 -8.166 1.00 42.72 349 GLU A O 1
ATOM 2662 N N . ILE A 1 350 ? -4.699 20.360 -6.144 1.00 47.84 350 ILE A N 1
ATOM 2663 C CA . ILE A 1 350 ? -5.446 19.327 -5.407 1.00 47.84 350 ILE A CA 1
ATOM 2664 C C . ILE A 1 350 ? -6.918 19.354 -5.824 1.00 47.84 350 ILE A C 1
ATOM 2666 O O . ILE A 1 350 ? -7.520 18.304 -6.068 1.00 47.84 350 ILE A O 1
ATOM 2670 N N . ALA A 1 351 ? -7.494 20.548 -5.962 1.00 53.28 351 ALA A N 1
ATOM 2671 C CA . ALA A 1 351 ? -8.854 20.732 -6.440 1.00 53.28 351 ALA A CA 1
ATOM 2672 C C . ALA A 1 351 ? -9.019 20.192 -7.869 1.00 53.28 351 ALA A C 1
ATOM 2674 O O . ALA A 1 351 ? -10.010 19.518 -8.157 1.00 53.28 351 ALA A O 1
ATOM 2675 N N . PHE A 1 352 ? -8.058 20.438 -8.761 1.00 43.97 352 PHE A N 1
ATOM 2676 C CA . PHE A 1 352 ? -8.059 19.912 -10.125 1.00 43.97 352 PHE A CA 1
ATOM 2677 C C . PHE A 1 352 ? -7.938 18.383 -10.150 1.00 43.97 352 PHE A C 1
ATOM 2679 O O . PHE A 1 352 ? -8.743 17.718 -10.806 1.00 43.97 352 PHE A O 1
ATOM 2686 N N . ALA A 1 353 ? -7.001 17.811 -9.389 1.00 44.09 353 ALA A N 1
ATOM 2687 C CA . ALA A 1 353 ? -6.832 16.365 -9.270 1.00 44.09 353 ALA A CA 1
ATOM 2688 C C . ALA A 1 353 ? -8.104 15.690 -8.731 1.00 44.09 353 ALA A C 1
ATOM 2690 O O . ALA A 1 353 ? -8.552 14.686 -9.286 1.00 44.09 353 ALA A O 1
ATOM 2691 N N . ARG A 1 354 ? -8.748 16.279 -7.716 1.00 55.06 354 ARG A N 1
ATOM 2692 C CA . ARG A 1 354 ? -10.026 15.801 -7.170 1.00 55.06 354 ARG A CA 1
ATOM 2693 C C . ARG A 1 354 ? -11.161 15.861 -8.193 1.00 55.06 354 ARG A C 1
ATOM 2695 O O . ARG A 1 354 ? -11.821 14.847 -8.400 1.00 55.06 354 ARG A O 1
ATOM 2702 N N . ARG A 1 355 ? -11.314 16.974 -8.927 1.00 50.69 355 ARG A N 1
ATOM 2703 C CA . ARG A 1 355 ? -12.285 17.085 -10.044 1.00 50.69 355 ARG A CA 1
ATOM 2704 C C . ARG A 1 355 ? -12.028 16.076 -11.163 1.00 50.69 355 ARG A C 1
ATOM 2706 O O . ARG A 1 355 ? -12.971 15.690 -11.839 1.00 50.69 355 ARG A O 1
ATOM 2713 N N . ARG A 1 356 ? -10.767 15.696 -11.397 1.00 41.44 356 ARG A N 1
ATOM 2714 C CA . ARG A 1 356 ? -10.372 14.717 -12.426 1.00 41.44 356 ARG A CA 1
ATOM 2715 C C . ARG A 1 356 ? -10.660 13.272 -12.001 1.00 41.44 356 ARG A C 1
ATOM 2717 O O . ARG A 1 356 ? -10.816 12.412 -12.868 1.00 41.44 356 ARG A O 1
ATOM 2724 N N . LEU A 1 357 ? -10.639 12.996 -10.696 1.00 39.97 357 LEU A N 1
ATOM 2725 C CA . LEU A 1 357 ? -10.781 11.655 -10.117 1.00 39.97 357 LEU A CA 1
ATOM 2726 C C . LEU A 1 357 ? -12.211 11.326 -9.655 1.00 39.97 357 LEU A C 1
ATOM 2728 O O . LEU A 1 357 ? -12.552 10.142 -9.614 1.00 39.97 357 LEU A O 1
ATOM 2732 N N . GLY A 1 358 ? -13.009 12.335 -9.290 1.00 35.16 358 GLY A N 1
ATOM 2733 C CA . GLY A 1 358 ? -14.455 12.227 -9.039 1.00 35.16 358 GLY A CA 1
ATOM 2734 C C . GLY A 1 358 ? -15.262 12.100 -10.320 1.00 35.16 358 GLY A C 1
ATOM 2735 O O . GLY A 1 358 ? -16.283 11.371 -10.277 1.00 35.16 358 GLY A O 1
#

Secondary structure (DSSP, 8-state):
---------------TTSHHHHTTSSSTTSPPPPEEEGGGTTT-HHHHHHIIIIISEEEEES--HHHHHHHHHHHHHGGGG-SSSS-EEEE-TTSEEEEEEEEESTTS--GGGGSTTS-HHHHHHHHHHHHHHHHHHHHHHHHHHHH-EE-SS-EEETTEEE-SHHHHHHHTTTT-EEEEEEEEE--S-SHHHHHHHHHHHHHHHHTTTTTT----------EEEEE--SSSEEEEEE-TT---EEEE-SSSS-EEE--PPPGGGSS----EEEEEE-HHIIIII-EESPP----EEEE----SSPEEEEEEEEPPPTT-B-SSGGGTT-BHHHHHHHHTSPPTTS-HHHHHHHHHH-

Organism: Perkinsus olseni (NCBI:txid32597)

pLDDT: mean 70.15, std 19.53, range [30.12, 96.69]

Foldseek 3Di:
DDDDDDDDDDDDPPPPPPVVVVVVPVPPPPDAAAEDELVCLQVCLVVLLCNQAQFLKHKYAPDDPVLVVLVVLCLVQVVQLDDPDPWPWDQFPLQKTKTKDKDQFPPDPGVSCVRPRGDPSNSVSVVVNVVRQLVSQLSSFSSCQVQKFFPDDFWDFPVDTDGTSNSQSVVCNRGKMKIKIKIAGNPPDVVSVVVVVVVVVVVVVVVVVCVPDPDDPDPQRGKPPFDFAAFQKKKKKDAQQDFQKWWCRRVDNDTHTNGQHHPPPVDSSGIITMIFGGPCDQPFRNIVVHGDGIGMIGRDDDDNGMGIMIMMGRHGDQSTAGPDPVRRVPTSVRVVLVVLCDDPPDDPVSNVVSVVVD